Protein AF-A0A7S4IQR7-F1 (afdb_monomer)

Foldseek 3Di:
DDPDDDDDPPDPDDDDDDPDDDQQAPDDDDDPPDDPVCCLVDLVSLLSLVVVLCVVVVVVDPLVLQVDDPVSCVRRVVVSVCVVDQDPQRSCCVNPVVDPDDQLSHLDHGVCQLVDLVSLLVLVVVVCVVQVPPDLQSLQVPDPVNCVVSVCPVNCVVDQDPQRSVCSSCVVDDHDCVRNHPDDRVCQPVDPVSVVVVVVVVCVVQVPDDPVSVD

Mean predicted aligned error: 11.89 Å

Organism: NCBI:txid1487602

Radius of gyration: 25.55 Å; Cα contacts (8 Å, |Δi|>4): 135; chains: 1; bounding box: 60×41×82 Å

Solvent-accessible surface area (backbone atoms only — not co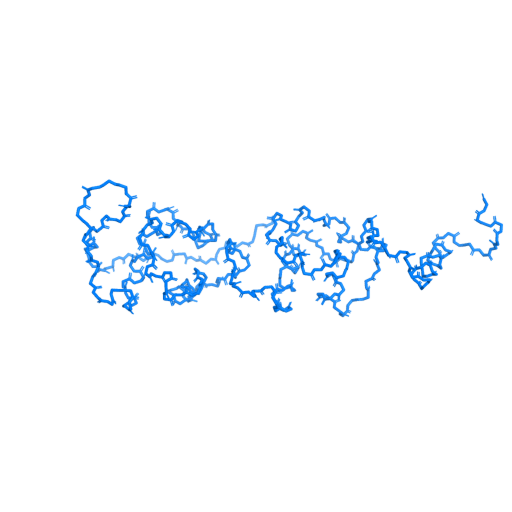mparable to full-atom values): 13670 Å² total; per-residue (Å²): 138,90,84,88,82,88,79,82,83,71,85,88,74,89,86,88,80,82,82,77,87,73,87,50,71,92,74,80,101,62,87,79,80,74,75,60,89,64,48,62,74,39,64,67,52,46,48,53,48,51,52,49,51,30,62,76,68,65,46,86,48,81,72,50,60,33,71,57,50,76,64,58,43,45,54,58,57,37,56,54,54,59,70,77,27,95,34,70,64,58,46,44,47,69,74,41,64,93,50,89,77,60,69,80,62,34,75,72,64,57,88,68,49,71,71,40,65,67,54,49,33,55,51,52,50,49,49,28,62,75,68,69,43,85,52,60,52,47,41,47,76,60,48,72,67,55,42,43,73,70,65,37,54,76,53,54,72,78,37,99,38,72,65,58,43,49,42,71,57,40,68,92,48,89,78,50,63,80,53,29,33,89,64,81,57,91,68,52,72,71,42,71,64,53,43,47,57,53,50,55,48,51,29,64,77,64,69,51,86,52,81,74,72,79,112

Structure (mmCIF, N/CA/C/O backbone):
data_AF-A0A7S4IQR7-F1
#
_entry.id   AF-A0A7S4IQR7-F1
#
loop_
_atom_site.group_PDB
_atom_site.id
_atom_site.type_symbol
_atom_site.label_atom_id
_atom_site.label_alt_id
_atom_site.label_comp_id
_atom_site.label_asym_id
_atom_site.label_entity_id
_atom_site.label_seq_id
_atom_site.pdbx_PDB_ins_code
_atom_site.Cartn_x
_atom_site.Cartn_y
_atom_site.Cartn_z
_atom_site.occupancy
_atom_site.B_iso_or_equiv
_atom_site.auth_seq_id
_atom_site.auth_comp_id
_atom_site.auth_asym_id
_atom_site.auth_atom_id
_atom_site.pdbx_PDB_model_num
ATOM 1 N N . PHE A 1 1 ? 1.919 19.219 -5.814 1.00 32.81 1 PHE A N 1
ATOM 2 C CA . PHE A 1 1 ? 0.678 19.075 -6.596 1.00 32.81 1 PHE A CA 1
ATOM 3 C C . PHE A 1 1 ? -0.402 18.769 -5.592 1.00 32.81 1 PHE A C 1
ATOM 5 O O . PHE A 1 1 ? -0.519 17.651 -5.113 1.00 32.81 1 PHE A O 1
ATOM 12 N N . ASP A 1 2 ? -0.999 19.862 -5.150 1.00 37.47 2 ASP A N 1
ATOM 13 C CA . ASP A 1 2 ? -1.867 19.991 -3.997 1.00 37.47 2 ASP A CA 1
ATOM 14 C C . ASP A 1 2 ? -3.298 19.948 -4.536 1.00 37.47 2 ASP A C 1
ATOM 16 O O . ASP A 1 2 ? -3.775 20.901 -5.147 1.00 37.47 2 ASP A O 1
ATOM 20 N N . MET A 1 3 ? -3.929 18.783 -4.451 1.00 34.25 3 MET A N 1
ATOM 21 C CA . MET A 1 3 ? -5.332 18.603 -4.803 1.00 34.25 3 MET A CA 1
ATOM 22 C C . MET A 1 3 ? -5.947 17.720 -3.737 1.00 34.25 3 MET A C 1
ATOM 24 O O . MET A 1 3 ? -5.884 16.510 -3.868 1.00 34.25 3 MET A O 1
ATOM 28 N N . LEU A 1 4 ? -6.463 18.340 -2.676 1.00 35.91 4 LEU A N 1
ATOM 29 C CA . LEU A 1 4 ? -7.656 17.946 -1.914 1.00 35.91 4 LEU A CA 1
ATOM 30 C C . LEU A 1 4 ? -7.939 19.057 -0.874 1.00 35.91 4 LEU A C 1
ATOM 32 O O . LEU A 1 4 ? -7.855 18.857 0.335 1.00 35.91 4 LEU A O 1
ATOM 36 N N . ARG A 1 5 ? -8.281 20.264 -1.347 1.00 39.88 5 ARG A N 1
ATOM 37 C CA . ARG A 1 5 ? -9.069 21.227 -0.560 1.00 39.88 5 ARG A CA 1
ATOM 38 C C . ARG A 1 5 ? -10.489 21.244 -1.107 1.00 39.88 5 ARG A C 1
ATOM 40 O O . ARG A 1 5 ? -10.670 21.246 -2.319 1.00 39.88 5 ARG A O 1
ATOM 47 N N . ARG A 1 6 ? -11.438 21.387 -0.178 1.00 37.69 6 ARG A N 1
ATOM 48 C CA . ARG A 1 6 ? -12.902 21.475 -0.329 1.00 37.69 6 ARG A CA 1
ATOM 49 C C . ARG A 1 6 ? -13.642 20.143 -0.241 1.00 37.69 6 ARG A C 1
ATOM 51 O O . ARG A 1 6 ? -14.148 19.643 -1.232 1.00 37.69 6 ARG A O 1
ATOM 58 N N . VAL A 1 7 ? -13.829 19.684 0.995 1.00 36.66 7 VAL A N 1
ATOM 59 C CA . VAL A 1 7 ? -15.186 19.458 1.516 1.00 36.66 7 VAL A CA 1
ATOM 60 C C . VAL A 1 7 ? -15.190 19.962 2.961 1.00 36.66 7 VAL A C 1
ATOM 62 O O . VAL A 1 7 ? -14.286 19.636 3.731 1.00 36.66 7 VAL A O 1
ATOM 65 N N . GLY A 1 8 ? -16.112 20.869 3.281 1.00 28.38 8 GLY A N 1
ATOM 66 C CA . GLY A 1 8 ? -16.182 21.538 4.576 1.00 28.38 8 GLY A CA 1
ATOM 67 C C . GLY A 1 8 ? -16.494 20.554 5.698 1.00 28.38 8 GLY A C 1
ATOM 68 O O . GLY A 1 8 ? -17.445 19.783 5.609 1.00 28.38 8 GLY A O 1
ATOM 69 N N . TRP A 1 9 ? -15.700 20.612 6.761 1.00 39.41 9 TRP A N 1
ATOM 70 C CA . TRP A 1 9 ? -16.059 20.046 8.053 1.00 39.41 9 TRP A CA 1
ATOM 71 C C . TRP A 1 9 ? -17.119 20.964 8.646 1.00 39.41 9 TRP A C 1
ATOM 73 O O . TRP A 1 9 ? -16.799 22.002 9.221 1.00 39.41 9 TRP A O 1
ATOM 83 N N . GLY A 1 10 ? -18.386 20.634 8.401 1.00 31.86 10 GLY A N 1
ATOM 84 C CA . GLY A 1 10 ? -19.498 21.273 9.086 1.00 31.86 10 GLY A CA 1
ATOM 85 C C . GLY A 1 10 ? -19.314 21.094 10.588 1.00 31.86 10 GLY A C 1
ATOM 86 O O . GLY A 1 10 ? -19.065 19.983 11.055 1.00 31.86 10 GLY A O 1
ATOM 87 N N . TYR A 1 11 ? -19.386 22.209 11.310 1.00 39.50 11 TYR A N 1
ATOM 88 C CA . TYR A 1 11 ? -19.505 22.271 12.759 1.00 39.50 11 TYR A CA 1
ATOM 89 C C . TYR A 1 11 ? -20.490 21.199 13.249 1.00 39.50 11 TYR A C 1
ATOM 91 O O . TYR A 1 11 ? -21.689 21.303 13.005 1.00 39.50 11 TYR A O 1
ATOM 99 N N . PHE A 1 12 ? -19.991 20.174 13.937 1.00 40.44 12 PHE A N 1
ATOM 100 C CA . PHE A 1 12 ? -20.818 19.313 14.776 1.00 40.44 12 PHE A CA 1
ATOM 101 C C . PHE A 1 12 ? -20.719 19.857 16.195 1.00 40.44 12 PHE A C 1
ATOM 103 O O . PHE A 1 12 ? -19.883 19.414 16.980 1.00 40.44 12 PHE A O 1
ATOM 110 N N . ASP A 1 13 ? -21.534 20.874 16.473 1.00 36.12 13 ASP A N 1
ATOM 111 C CA . ASP A 1 13 ? -21.738 21.385 17.820 1.00 36.12 13 ASP A CA 1
ATOM 112 C C . ASP A 1 13 ? -23.075 20.888 18.388 1.00 36.12 13 ASP A C 1
ATOM 114 O O . ASP A 1 13 ? -24.118 20.929 17.736 1.00 36.12 13 ASP A O 1
ATOM 118 N N . SER A 1 14 ? -22.989 20.458 19.644 1.00 40.72 14 SER A N 1
ATOM 119 C CA . SER A 1 14 ? -24.052 20.158 20.606 1.00 40.72 14 SER A CA 1
ATOM 120 C C . SER A 1 14 ? -25.018 18.989 20.316 1.00 40.72 14 SER A C 1
ATOM 122 O O . SER A 1 14 ? -25.939 19.057 19.510 1.00 40.72 14 SER A O 1
ATOM 124 N N . PHE A 1 15 ? -24.827 17.885 21.041 1.00 38.41 15 PHE A N 1
ATOM 125 C CA . PHE A 1 15 ? -25.617 17.483 22.220 1.00 38.41 15 PHE A CA 1
ATOM 126 C C . PHE A 1 15 ? -25.340 16.002 22.530 1.00 38.41 15 PHE A C 1
ATOM 128 O O . PHE A 1 15 ? -25.109 15.212 21.622 1.00 38.41 15 PHE A O 1
ATOM 135 N N . TYR A 1 16 ? -25.433 15.651 23.819 1.00 40.22 16 TYR A N 1
ATOM 136 C CA . TYR A 1 16 ? -25.425 14.310 24.439 1.00 40.22 16 TYR A CA 1
ATOM 137 C C . TYR A 1 16 ? -24.149 13.881 25.188 1.00 40.22 16 TYR A C 1
ATOM 139 O O . TYR A 1 16 ? -23.031 14.232 24.816 1.00 40.22 16 TYR A O 1
ATOM 147 N N . PRO A 1 17 ? -24.327 13.229 26.358 1.00 37.25 17 PRO A N 1
ATOM 148 C CA . PRO A 1 17 ? -23.803 13.754 27.610 1.00 37.25 17 PRO A CA 1
ATOM 149 C C . PRO A 1 17 ? -22.727 12.863 28.243 1.00 37.25 17 PRO A C 1
ATOM 151 O O . PRO A 1 17 ? -22.670 11.659 28.023 1.00 37.25 17 PRO A O 1
ATOM 154 N N . VAL A 1 18 ? -21.902 13.504 29.078 1.00 36.66 18 VAL A N 1
ATOM 155 C CA . VAL A 1 18 ? -21.052 12.941 30.144 1.00 36.66 18 VAL A CA 1
ATOM 156 C C . VAL A 1 18 ? -20.388 11.602 29.796 1.00 36.66 18 VAL A C 1
ATOM 158 O O . VAL A 1 18 ? -20.791 10.527 30.244 1.00 36.66 18 VAL A O 1
ATOM 161 N N . VAL A 1 19 ? -19.286 11.673 29.048 1.00 35.41 19 VAL A N 1
ATOM 162 C CA . VAL A 1 19 ? -18.399 10.523 28.844 1.00 35.41 19 VAL A CA 1
ATOM 163 C C . VAL A 1 19 ? -17.693 10.220 30.167 1.00 35.41 19 VAL A C 1
ATOM 165 O O . VAL A 1 19 ? -16.734 10.881 30.564 1.00 35.41 19 VAL A O 1
ATOM 168 N N . CYS A 1 20 ? -18.214 9.220 30.876 1.00 31.53 20 CYS A N 1
ATOM 169 C CA . CYS A 1 20 ? -17.656 8.700 32.115 1.00 31.53 20 CYS A CA 1
ATOM 170 C C . CYS A 1 20 ? -16.181 8.313 31.901 1.00 31.53 20 CYS A C 1
ATOM 172 O O . CYS A 1 20 ? -15.853 7.436 31.095 1.00 31.53 20 CYS A O 1
ATOM 174 N N . SER A 1 21 ? -15.277 8.999 32.606 1.00 36.69 21 SER A N 1
ATOM 175 C CA . SER A 1 21 ? -13.838 8.779 32.491 1.00 36.69 21 SER A CA 1
ATOM 176 C C . SER A 1 21 ? -13.448 7.412 33.070 1.00 36.69 21 SER A C 1
ATOM 178 O O . SER A 1 21 ? -13.251 7.224 34.269 1.00 36.69 21 SER A O 1
ATOM 180 N N . LEU A 1 22 ? -13.326 6.410 32.203 1.00 37.78 22 LEU A N 1
ATOM 181 C CA . LEU A 1 22 ? -12.607 5.184 32.534 1.00 37.78 22 LEU A CA 1
ATOM 182 C C . LEU A 1 22 ? -11.195 5.301 31.962 1.00 37.78 22 LEU A C 1
ATOM 184 O O . LEU A 1 22 ? -10.994 5.306 30.745 1.00 37.78 22 LEU A O 1
ATOM 188 N N . ARG A 1 23 ? -10.214 5.471 32.858 1.00 35.41 23 ARG A N 1
ATOM 189 C CA . ARG A 1 23 ? -8.785 5.353 32.547 1.00 35.41 23 ARG A CA 1
ATOM 190 C C . ARG A 1 23 ? -8.521 3.930 32.057 1.00 35.41 23 ARG A C 1
ATOM 192 O O . ARG A 1 23 ? -8.738 2.976 32.797 1.00 35.41 23 ARG A O 1
ATOM 199 N N . TYR A 1 24 ? -8.016 3.804 30.836 1.00 52.47 24 TYR A N 1
ATOM 200 C CA . TYR A 1 24 ? -7.497 2.551 30.298 1.00 52.47 24 TYR A CA 1
ATOM 201 C C . TYR A 1 24 ? -5.995 2.724 30.084 1.00 52.47 24 TYR A C 1
ATOM 203 O O . TYR A 1 24 ? -5.575 3.172 29.029 1.00 52.47 24 TYR A O 1
ATOM 211 N N . CYS A 1 25 ? -5.190 2.399 31.095 1.00 35.72 25 CYS A N 1
ATOM 212 C CA . CYS A 1 25 ? -3.748 2.216 30.934 1.00 35.72 25 CYS A CA 1
ATOM 213 C C . CYS A 1 25 ? -3.300 1.018 31.770 1.00 35.72 25 CYS A C 1
ATOM 215 O O . CYS A 1 25 ? -3.617 0.922 32.956 1.00 35.72 25 CYS A O 1
ATOM 217 N N . SER A 1 26 ? -2.558 0.100 31.146 1.00 48.09 26 SER A N 1
ATOM 218 C CA . SER A 1 26 ? -1.904 -1.016 31.825 1.00 48.09 26 SER A CA 1
ATOM 219 C C . SER A 1 26 ? -0.463 -0.653 32.177 1.00 48.09 26 SER A C 1
ATOM 221 O O . SER A 1 26 ? 0.442 -0.961 31.414 1.00 48.09 26 SER A O 1
ATOM 223 N N . THR A 1 27 ? -0.257 -0.054 33.344 1.00 43.78 27 THR A N 1
ATOM 224 C CA . THR A 1 27 ? 0.993 -0.139 34.119 1.00 43.78 27 THR A CA 1
ATOM 225 C C . THR A 1 27 ? 0.671 0.280 35.552 1.00 43.78 27 THR A C 1
ATOM 227 O O . THR A 1 27 ? 0.291 1.424 35.774 1.00 43.78 27 THR A O 1
ATOM 230 N N . GLY A 1 28 ? 0.817 -0.641 36.508 1.00 34.88 28 GLY A N 1
ATOM 231 C CA . GLY A 1 28 ? 0.773 -0.335 37.943 1.00 34.88 28 GLY A CA 1
ATOM 232 C C . GLY A 1 28 ? -0.606 -0.443 38.604 1.00 34.88 28 GLY A C 1
ATOM 233 O O . GLY A 1 28 ? -1.458 0.416 38.436 1.00 34.88 28 GLY A O 1
ATOM 234 N N . ASN A 1 29 ? -0.793 -1.533 39.353 1.00 40.41 29 ASN A N 1
ATOM 235 C CA . ASN A 1 29 ? -1.613 -1.714 40.563 1.00 40.41 29 ASN A CA 1
ATOM 236 C C . ASN A 1 29 ? -2.751 -0.708 40.896 1.00 40.41 29 ASN A C 1
ATOM 238 O O . ASN A 1 29 ? -2.841 -0.208 42.012 1.00 40.41 29 ASN A O 1
ATOM 242 N N . ALA A 1 30 ? -3.680 -0.470 39.969 1.00 43.00 30 ALA A N 1
ATOM 243 C CA . ALA A 1 30 ? -4.987 0.124 40.253 1.00 43.00 30 ALA A CA 1
ATOM 244 C C . ALA A 1 30 ? -6.084 -0.845 39.791 1.00 43.00 30 ALA A C 1
ATOM 246 O O . ALA A 1 30 ? -5.973 -1.460 38.727 1.00 43.00 30 ALA A O 1
ATOM 247 N N . SER A 1 31 ? -7.117 -1.023 40.617 1.00 43.41 31 SER A N 1
ATOM 248 C CA . SER A 1 3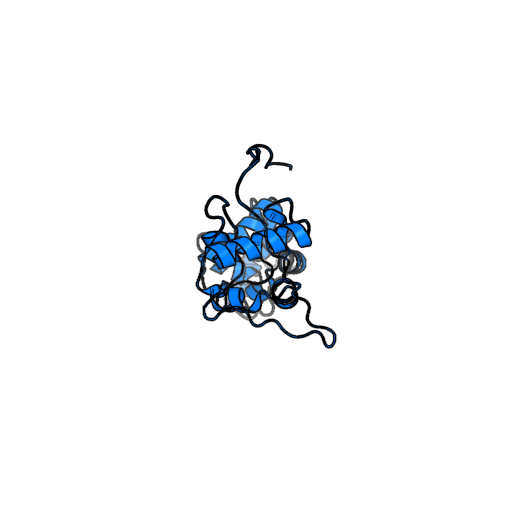1 ? -8.206 -1.983 40.418 1.00 43.41 31 SER A CA 1
ATOM 249 C C . SER A 1 31 ? -8.773 -1.918 38.993 1.00 43.41 31 SER A C 1
ATOM 251 O O . SER A 1 31 ? -9.352 -0.921 38.560 1.00 43.41 31 SER A O 1
ATOM 253 N N . LYS A 1 32 ? -8.588 -3.002 38.226 1.00 52.81 32 LYS A N 1
ATOM 254 C CA . LYS A 1 32 ? -9.133 -3.140 36.870 1.00 52.81 32 LYS A CA 1
ATOM 255 C C . LYS A 1 32 ? -10.660 -3.171 36.966 1.00 52.81 32 LYS A C 1
ATOM 257 O O . LYS A 1 32 ? -11.227 -4.240 37.183 1.00 52.81 32 LYS A O 1
ATOM 262 N N . LYS A 1 33 ? -11.334 -2.027 36.800 1.00 61.59 33 LYS A N 1
ATOM 263 C CA . LYS A 1 33 ? -12.785 -2.003 36.564 1.00 61.59 33 LYS A CA 1
ATOM 264 C C . LYS A 1 33 ? -13.049 -2.807 35.293 1.00 61.59 33 LYS A C 1
ATOM 266 O O . LYS A 1 33 ? -12.671 -2.390 34.199 1.00 61.59 33 LYS A O 1
ATOM 271 N N . GLN A 1 34 ? -13.603 -4.005 35.454 1.00 69.81 34 GLN A N 1
ATOM 272 C CA . GLN A 1 34 ? -13.947 -4.852 34.323 1.00 69.81 34 GLN A CA 1
ATOM 273 C C . GLN A 1 34 ? -15.093 -4.198 33.558 1.00 69.81 34 GLN A C 1
ATOM 275 O O . GLN A 1 34 ? -16.063 -3.724 34.147 1.00 69.81 34 GLN A O 1
ATOM 280 N N . LEU A 1 35 ? -14.950 -4.155 32.237 1.00 80.25 35 LEU A N 1
ATOM 281 C CA . LEU A 1 35 ? -16.018 -3.710 31.358 1.00 80.25 35 LEU A CA 1
ATOM 282 C C . LEU A 1 35 ? -17.242 -4.622 31.518 1.00 80.25 35 LEU A C 1
ATOM 284 O O . LEU A 1 35 ? -17.062 -5.833 31.691 1.00 80.25 35 LEU A O 1
ATOM 288 N N . PRO A 1 36 ? -18.469 -4.078 31.407 1.00 84.69 36 PRO A N 1
ATOM 289 C CA . PRO A 1 36 ? -19.673 -4.892 31.376 1.00 84.69 36 PRO A CA 1
ATOM 290 C C . PRO A 1 36 ? -19.570 -6.005 30.333 1.00 84.69 36 PRO A C 1
ATOM 292 O O . PRO A 1 36 ? -18.961 -5.844 29.265 1.00 84.69 36 PRO A O 1
ATOM 295 N N . ARG A 1 37 ? -20.194 -7.147 30.628 1.00 81.38 37 ARG A N 1
ATOM 296 C CA . ARG A 1 37 ? -20.313 -8.237 29.657 1.00 81.38 37 ARG A CA 1
ATOM 297 C C . ARG A 1 37 ? -20.954 -7.679 28.382 1.00 81.38 37 ARG A C 1
ATOM 299 O O . ARG A 1 37 ? -21.915 -6.926 28.453 1.00 81.38 37 ARG A O 1
ATOM 306 N N . ASN A 1 38 ? -20.397 -8.032 27.224 1.00 87.00 38 ASN A N 1
ATOM 307 C CA . ASN A 1 38 ? -20.830 -7.548 25.907 1.00 87.00 38 ASN A CA 1
ATOM 308 C C . ASN A 1 38 ? -20.640 -6.041 25.640 1.00 87.00 38 ASN A C 1
ATOM 310 O O . ASN A 1 38 ? -21.157 -5.563 24.637 1.00 87.00 38 ASN A O 1
ATOM 314 N N . TYR A 1 39 ? -19.849 -5.304 26.435 1.00 90.19 39 TYR A N 1
ATOM 315 C CA . TYR A 1 39 ? -19.564 -3.877 26.190 1.00 90.19 39 TYR A CA 1
ATOM 316 C C . TYR A 1 39 ? -19.182 -3.582 24.732 1.00 90.19 39 TYR A C 1
ATOM 318 O O . TYR A 1 39 ? -19.700 -2.655 24.120 1.00 90.19 39 TYR A O 1
ATOM 326 N N . TRP A 1 40 ? -18.320 -4.424 24.156 1.00 92.12 40 TRP A N 1
ATOM 327 C CA . TRP A 1 40 ? -17.847 -4.284 22.781 1.00 92.12 40 TRP A CA 1
ATOM 328 C C . TRP A 1 40 ? -18.826 -4.784 21.720 1.00 92.12 40 TRP A C 1
ATOM 330 O O . TRP A 1 40 ? -18.556 -4.577 20.548 1.00 92.12 40 TRP A O 1
ATOM 340 N N . LYS A 1 41 ? -19.944 -5.424 22.079 1.00 90.88 41 LYS A N 1
ATOM 341 C CA . LYS A 1 41 ? -21.007 -5.761 21.116 1.00 90.88 41 LYS A CA 1
ATOM 342 C C . LYS A 1 41 ? -21.874 -4.551 20.782 1.00 90.88 41 LYS A C 1
ATOM 344 O O . LYS A 1 41 ? -22.401 -4.473 19.676 1.00 90.88 41 LYS A O 1
ATOM 349 N N . ASP A 1 42 ? -21.970 -3.604 21.707 1.00 92.75 42 ASP A N 1
ATOM 350 C CA . ASP A 1 42 ? -22.682 -2.349 21.515 1.00 92.75 42 ASP A CA 1
ATOM 351 C C . ASP A 1 42 ? -21.904 -1.407 20.580 1.00 92.75 42 ASP A C 1
ATOM 353 O O . ASP A 1 42 ? -20.724 -1.113 20.795 1.00 92.75 42 ASP A O 1
ATOM 357 N N . LYS A 1 43 ? -22.564 -0.929 19.522 1.00 92.56 43 LYS A N 1
ATOM 358 C CA . LYS A 1 43 ? -21.941 -0.069 18.506 1.00 92.56 43 LYS A CA 1
ATOM 359 C C . LYS A 1 43 ? -21.680 1.354 19.002 1.00 92.56 43 LYS A C 1
ATOM 361 O O . LYS A 1 43 ? -20.685 1.948 18.589 1.00 92.56 43 LYS A O 1
ATOM 366 N N . GLY A 1 44 ? -22.501 1.871 19.913 1.00 92.56 44 GLY A N 1
ATOM 367 C CA . GLY A 1 44 ? -22.289 3.168 20.554 1.00 92.56 44 GLY A CA 1
ATOM 368 C C . GLY A 1 44 ? -21.016 3.174 21.399 1.00 92.56 44 GLY A C 1
ATOM 369 O O . GLY A 1 44 ? -20.210 4.095 21.290 1.00 92.56 44 GLY A O 1
ATOM 370 N N . ASN A 1 45 ? -20.756 2.097 22.143 1.00 93.31 45 ASN A N 1
ATOM 371 C CA . ASN A 1 45 ? -19.513 1.932 22.906 1.00 93.31 45 ASN A CA 1
ATOM 372 C C . ASN A 1 45 ? -18.276 1.860 22.004 1.00 93.31 45 ASN A C 1
ATOM 374 O O . ASN A 1 45 ? -17.243 2.463 22.302 1.00 93.31 45 ASN A O 1
ATOM 378 N N . GLN A 1 46 ? -18.378 1.144 20.881 1.00 94.75 46 GLN A N 1
ATOM 379 C CA . GLN A 1 46 ? -17.303 1.087 19.891 1.00 94.75 46 GLN A CA 1
ATOM 380 C C . GLN A 1 46 ? -17.003 2.477 19.309 1.00 94.75 46 GLN A C 1
ATOM 382 O O . GLN A 1 46 ? -15.836 2.875 19.256 1.00 94.75 46 GLN A O 1
ATOM 387 N N . ARG A 1 47 ? -18.044 3.228 18.923 1.00 94.81 47 ARG A N 1
ATOM 388 C CA . ARG A 1 47 ? -17.903 4.591 18.398 1.00 94.81 47 ARG A CA 1
ATOM 389 C C . ARG A 1 47 ? -17.344 5.545 19.453 1.00 94.81 47 ARG A C 1
ATOM 391 O O . ARG A 1 47 ? -16.404 6.276 19.163 1.00 94.81 47 ARG A O 1
ATOM 398 N N . GLY A 1 48 ? -17.850 5.487 20.683 1.00 94.00 48 GLY A N 1
ATOM 399 C CA . GLY A 1 48 ? -17.370 6.304 21.798 1.00 94.00 48 GLY A CA 1
ATOM 400 C C . GLY A 1 48 ? -15.898 6.047 22.125 1.00 94.00 48 GLY A C 1
ATOM 401 O O . GLY A 1 48 ? -15.148 6.987 22.381 1.00 94.00 48 GLY A O 1
ATOM 402 N N . PHE A 1 49 ? -15.447 4.792 22.043 1.00 94.69 49 PHE A N 1
ATOM 403 C CA . PHE A 1 49 ? -14.026 4.473 22.157 1.00 94.69 49 PHE A CA 1
ATOM 404 C C . PHE A 1 49 ? -13.197 5.099 21.027 1.00 94.69 49 PHE A C 1
ATOM 406 O O . PHE A 1 49 ? -12.143 5.666 21.305 1.00 94.69 49 PHE A O 1
ATOM 413 N N . LEU A 1 50 ? -13.654 5.005 19.772 1.00 94.56 50 LEU A N 1
ATOM 414 C CA . LEU A 1 50 ? -12.945 5.580 18.625 1.00 94.56 50 LEU A CA 1
ATOM 415 C C . LEU A 1 50 ? -12.852 7.109 18.722 1.00 94.56 50 LEU A C 1
ATOM 417 O O . LEU A 1 50 ? -11.770 7.647 18.508 1.00 94.56 50 LEU A O 1
ATOM 421 N N . GLU A 1 51 ? -13.923 7.796 19.127 1.00 94.25 51 GLU A N 1
ATOM 422 C CA . GLU A 1 51 ? -13.890 9.250 19.357 1.00 94.25 51 GLU A CA 1
ATOM 423 C C . GLU A 1 51 ? -12.969 9.629 20.516 1.00 94.25 51 GLU A C 1
ATOM 425 O O . GLU A 1 51 ? -12.174 10.560 20.409 1.00 94.25 51 GLU A O 1
ATOM 430 N N . LYS A 1 52 ? -13.007 8.875 21.617 1.00 93.06 52 LYS A N 1
ATOM 431 C CA . LYS A 1 52 ? -12.083 9.097 22.729 1.00 93.06 52 LYS A CA 1
ATOM 432 C C . LYS A 1 52 ? -10.631 8.930 22.278 1.00 93.06 52 LYS A C 1
ATOM 434 O O . LYS A 1 52 ? -9.801 9.790 22.559 1.00 93.06 52 LYS A O 1
ATOM 439 N N . PHE A 1 53 ? -10.334 7.849 21.559 1.00 94.62 53 PHE A N 1
ATOM 440 C CA . PHE A 1 53 ? -9.001 7.577 21.030 1.00 94.62 53 PHE A CA 1
ATOM 441 C C . PHE A 1 53 ? -8.538 8.688 20.080 1.00 94.62 53 PHE A C 1
ATOM 443 O O . PHE A 1 53 ? -7.397 9.141 20.173 1.00 94.62 53 PHE A O 1
ATOM 450 N N . ARG A 1 54 ? -9.439 9.156 19.208 1.00 94.31 54 ARG A N 1
ATOM 451 C CA . ARG A 1 54 ? -9.217 10.281 18.296 1.00 94.31 54 ARG A CA 1
ATOM 452 C C . ARG A 1 54 ? -8.799 11.538 19.055 1.00 94.31 54 ARG A C 1
ATOM 454 O O . ARG A 1 54 ? -7.763 12.112 18.734 1.00 94.31 54 ARG A O 1
ATOM 461 N N . THR A 1 55 ? -9.557 11.921 20.080 1.00 93.56 55 THR A N 1
ATOM 462 C CA . THR A 1 55 ? -9.286 13.111 20.899 1.00 93.56 55 THR A CA 1
ATOM 463 C C . THR A 1 55 ? -7.984 12.976 21.689 1.00 93.56 55 THR A C 1
ATOM 465 O O . THR A 1 55 ? -7.163 13.890 21.688 1.00 93.56 55 THR A O 1
ATOM 468 N N . GLU A 1 56 ? -7.740 11.823 22.320 1.00 92.81 56 GLU A N 1
ATOM 469 C CA . GLU A 1 56 ? -6.516 11.572 23.098 1.00 92.81 56 GLU A CA 1
ATOM 470 C C . GLU A 1 56 ? -5.250 11.618 22.233 1.00 92.81 56 GLU A C 1
ATOM 472 O O . GLU A 1 56 ? -4.202 12.086 22.682 1.00 92.81 56 GLU A O 1
ATOM 477 N N . ARG A 1 57 ? -5.340 11.134 20.990 1.00 91.88 57 ARG A N 1
ATOM 478 C CA . ARG A 1 57 ? -4.228 11.110 20.033 1.00 91.88 57 ARG A CA 1
ATOM 479 C C . ARG A 1 57 ? -4.186 12.328 19.110 1.00 91.88 57 ARG A C 1
ATOM 481 O O . ARG A 1 57 ? -3.285 12.383 18.280 1.00 91.88 57 ARG A O 1
ATOM 488 N N . LYS A 1 58 ? -5.104 13.291 19.279 1.00 93.06 58 LYS A N 1
ATOM 489 C CA . LYS A 1 58 ? -5.226 14.504 18.451 1.00 93.06 58 LYS A CA 1
ATOM 490 C C . LYS A 1 58 ? -5.273 14.180 16.951 1.00 93.06 58 LYS A C 1
ATOM 492 O O . LYS A 1 58 ? -4.515 14.726 16.156 1.00 93.06 58 LYS A O 1
ATOM 497 N N . LEU A 1 59 ? -6.119 13.216 16.587 1.00 92.88 59 LEU A N 1
ATOM 498 C CA . LEU A 1 59 ? -6.358 12.822 15.195 1.00 92.88 59 LEU A CA 1
ATOM 499 C C . LEU A 1 59 ? -7.418 13.759 14.598 1.00 92.88 59 LEU A C 1
ATOM 501 O O . LEU A 1 59 ? -8.608 13.427 14.522 1.00 92.88 59 LEU A O 1
ATOM 505 N N . ASP A 1 60 ? -6.993 14.966 14.243 1.00 89.88 60 ASP A N 1
ATOM 506 C CA . ASP A 1 60 ? -7.886 16.029 13.779 1.00 89.88 60 ASP A CA 1
ATOM 507 C C . ASP A 1 60 ? -8.408 15.745 12.364 1.00 89.88 60 ASP A C 1
ATOM 509 O O . ASP A 1 60 ? -9.561 16.061 12.047 1.00 89.88 60 ASP A O 1
ATOM 513 N N . HIS A 1 61 ? -7.610 15.056 11.543 1.00 90.12 61 HIS A N 1
ATOM 514 C CA . HIS A 1 61 ? -7.934 14.717 10.164 1.00 90.12 61 HIS A CA 1
ATOM 515 C C . HIS A 1 61 ? -8.147 13.205 9.960 1.00 90.12 61 HIS A C 1
ATOM 517 O O . HIS A 1 61 ? -7.482 12.378 10.584 1.00 90.12 61 HIS A O 1
ATOM 523 N N . PRO A 1 62 ? -9.016 12.789 9.013 1.00 88.94 62 PRO A N 1
ATOM 524 C CA . PRO A 1 62 ? -9.222 11.379 8.683 1.00 88.94 62 PRO A CA 1
ATOM 525 C C . PRO A 1 62 ? -7.929 10.662 8.321 1.00 88.94 62 PRO A C 1
ATOM 527 O O . PRO A 1 62 ? -7.740 9.504 8.672 1.00 88.94 62 PRO A O 1
ATOM 530 N N . ASN A 1 63 ? -7.017 11.364 7.649 1.00 89.31 63 ASN A N 1
ATOM 531 C CA . ASN A 1 63 ? -5.755 10.787 7.212 1.00 89.31 63 ASN A CA 1
ATOM 532 C C . ASN A 1 63 ? -4.848 10.383 8.382 1.00 89.31 63 ASN A C 1
ATOM 534 O O . ASN A 1 63 ? -4.018 9.489 8.218 1.00 89.31 63 ASN A O 1
ATOM 538 N N . ASP A 1 64 ? -5.036 10.965 9.566 1.00 91.75 64 ASP A N 1
ATOM 539 C CA . ASP A 1 64 ? -4.226 10.650 10.741 1.00 91.75 64 ASP A CA 1
ATOM 540 C C . ASP A 1 64 ? -4.477 9.211 11.212 1.00 91.75 64 ASP A C 1
ATOM 542 O O . ASP A 1 64 ? -3.563 8.539 11.700 1.00 91.75 64 ASP A O 1
ATOM 546 N N . TRP A 1 65 ? -5.675 8.669 10.957 1.00 93.25 65 TRP A N 1
ATOM 547 C CA . TRP A 1 65 ? -6.010 7.273 11.245 1.00 93.25 65 TRP A CA 1
ATOM 548 C C . TRP A 1 65 ? -5.140 6.269 10.489 1.00 93.25 65 TRP A C 1
ATOM 550 O O . TRP A 1 65 ? -4.918 5.163 10.986 1.00 93.25 65 TRP A O 1
ATOM 560 N N . TYR A 1 66 ? -4.602 6.637 9.322 1.00 90.75 66 TYR A N 1
ATOM 561 C CA . TYR A 1 66 ? -3.700 5.764 8.571 1.00 90.75 66 TYR A CA 1
ATOM 562 C C . TYR A 1 66 ? -2.362 5.549 9.285 1.00 90.75 66 TYR A C 1
ATOM 564 O O . TYR A 1 66 ? -1.701 4.542 9.037 1.00 9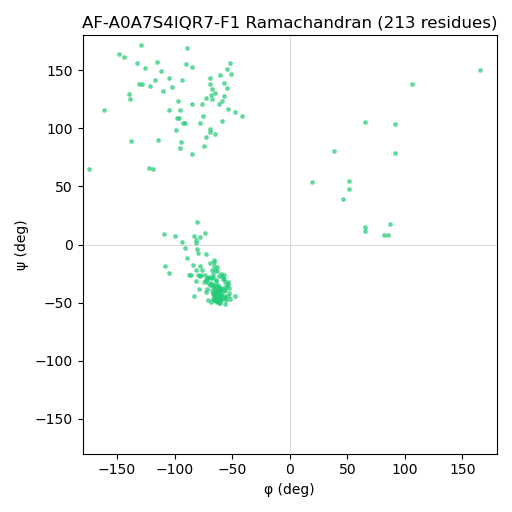0.75 66 TYR A O 1
ATOM 572 N N . THR A 1 67 ? -1.980 6.449 10.198 1.00 89.62 67 THR A N 1
ATOM 573 C CA . THR A 1 67 ? -0.735 6.350 10.977 1.00 89.62 67 THR A CA 1
ATOM 574 C C . THR A 1 67 ? -0.871 5.463 12.218 1.00 89.62 67 THR A C 1
ATOM 576 O O . THR A 1 67 ? 0.134 4.989 12.757 1.00 89.62 67 THR A O 1
ATOM 579 N N . VAL A 1 68 ? -2.108 5.194 12.651 1.00 91.50 68 VAL A N 1
ATOM 580 C CA . VAL A 1 68 ? -2.414 4.464 13.885 1.00 91.50 68 VAL A CA 1
ATOM 581 C C . VAL A 1 68 ? -1.988 3.003 13.764 1.00 91.50 68 VAL A C 1
ATOM 583 O O . VAL A 1 68 ? -2.419 2.264 12.871 1.00 91.50 68 VAL A O 1
ATOM 586 N N . LYS A 1 69 ? -1.159 2.545 14.708 1.00 88.69 69 LYS A N 1
ATOM 587 C CA . LYS A 1 69 ? -0.717 1.151 14.768 1.00 88.69 69 LYS A CA 1
ATOM 588 C C . LYS A 1 69 ? -1.670 0.329 15.625 1.00 88.69 69 LYS A C 1
ATOM 590 O O . LYS A 1 69 ? -2.290 0.794 16.576 1.00 88.69 69 LYS A O 1
ATOM 595 N N . TRP A 1 70 ? -1.694 -0.974 15.356 1.00 82.69 70 TRP A N 1
ATOM 596 C CA . TRP A 1 70 ? -2.430 -1.947 16.172 1.00 82.69 70 TRP A CA 1
ATOM 597 C C . TRP A 1 70 ? -2.060 -1.888 17.666 1.00 82.69 70 TRP A C 1
ATOM 599 O O . TRP A 1 70 ? -2.898 -2.118 18.536 1.00 82.69 70 TRP A O 1
ATOM 609 N N . GLN A 1 71 ? -0.792 -1.589 17.965 1.00 86.50 71 GLN A N 1
ATOM 610 C CA . GLN A 1 71 ? -0.301 -1.461 19.336 1.00 86.50 71 GLN A CA 1
ATOM 611 C C . GLN A 1 71 ? -0.890 -0.244 20.055 1.00 86.50 71 GLN A C 1
ATOM 613 O O . GLN A 1 71 ? -1.187 -0.364 21.240 1.00 86.50 71 GLN A O 1
ATOM 618 N N . ASP A 1 72 ? -1.131 0.865 19.351 1.00 90.75 72 ASP A N 1
ATOM 619 C CA . ASP A 1 72 ? -1.721 2.070 19.941 1.00 90.75 72 ASP A CA 1
ATOM 620 C C . ASP A 1 72 ? -3.125 1.779 20.477 1.00 90.75 72 ASP A C 1
ATOM 622 O O . ASP A 1 72 ? -3.425 2.048 21.638 1.00 90.75 72 ASP A O 1
ATOM 626 N N . LEU A 1 73 ? -3.955 1.115 19.667 1.00 90.06 73 LEU A N 1
ATOM 627 C CA . LEU A 1 73 ? -5.309 0.713 20.059 1.00 90.06 73 LEU A CA 1
ATOM 628 C C . LEU A 1 73 ? -5.295 -0.272 21.228 1.00 90.06 73 LEU A C 1
ATOM 630 O O . LEU A 1 73 ? -6.113 -0.170 22.140 1.00 90.06 73 LEU A O 1
ATOM 634 N N . ARG A 1 74 ? -4.352 -1.222 21.227 1.00 87.38 74 ARG A N 1
ATOM 635 C CA . ARG A 1 74 ? -4.189 -2.180 22.327 1.00 87.38 74 ARG A CA 1
ATOM 636 C C . ARG A 1 74 ? -3.823 -1.479 23.637 1.00 87.38 74 ARG A C 1
ATOM 638 O O . ARG A 1 74 ? -4.389 -1.835 24.668 1.00 87.38 74 ARG A O 1
ATOM 645 N N . GLN A 1 75 ? -2.896 -0.523 23.599 1.00 88.81 75 GLN A N 1
ATOM 646 C CA . GLN A 1 75 ? -2.447 0.221 24.781 1.00 88.81 75 GLN A CA 1
ATOM 647 C C . GLN A 1 75 ? -3.555 1.106 25.359 1.00 88.81 75 GLN A C 1
ATOM 649 O O . GLN A 1 75 ? -3.686 1.180 26.577 1.00 88.81 75 GLN A O 1
ATOM 654 N N . SER A 1 76 ? -4.415 1.665 24.506 1.00 87.62 76 SER A N 1
ATOM 655 C CA . SER A 1 76 ? -5.587 2.445 24.925 1.00 87.62 76 SER A CA 1
ATOM 656 C C . SER A 1 76 ? -6.777 1.594 25.401 1.00 87.62 76 SER A C 1
ATOM 658 O O . SER A 1 76 ? -7.852 2.129 25.645 1.00 87.62 76 SER A O 1
ATOM 660 N N . GLY A 1 77 ? -6.634 0.269 25.536 1.00 86.94 77 GLY A N 1
ATOM 661 C CA . GLY A 1 77 ? -7.711 -0.616 26.006 1.00 86.94 77 GLY A CA 1
ATOM 662 C C . GLY A 1 77 ? -8.678 -1.100 24.918 1.00 86.94 77 GLY A C 1
ATOM 663 O O . GLY A 1 77 ? -9.645 -1.796 25.219 1.00 86.94 77 GLY A O 1
ATOM 664 N N . GLY A 1 78 ? -8.390 -0.829 23.645 1.00 89.06 78 GLY A N 1
ATOM 665 C CA . GLY A 1 78 ? -9.210 -1.208 22.491 1.00 89.06 78 GLY A CA 1
ATOM 666 C C . GLY A 1 78 ? -9.172 -2.691 22.116 1.00 89.06 78 GLY A C 1
ATOM 667 O O . GLY A 1 78 ? -9.684 -3.062 21.067 1.00 89.06 78 GLY A O 1
ATOM 668 N N . LEU A 1 79 ? -8.584 -3.570 22.937 1.00 87.38 79 LEU A N 1
ATOM 669 C CA . LEU A 1 79 ? -8.477 -5.005 22.632 1.00 87.38 79 LEU A CA 1
ATOM 670 C C . LEU A 1 79 ? -9.821 -5.663 22.308 1.00 87.38 79 LEU A C 1
ATOM 672 O O . LEU A 1 79 ? -9.848 -6.602 21.519 1.00 87.38 79 LEU A O 1
ATOM 676 N N . GLY A 1 80 ? -10.916 -5.206 22.915 1.00 89.56 80 GLY A N 1
ATOM 677 C CA . GLY A 1 80 ? -12.240 -5.729 22.596 1.00 89.56 80 GLY A CA 1
ATOM 678 C C . GLY A 1 80 ? -12.755 -5.264 21.236 1.00 89.56 80 GLY A C 1
ATOM 679 O O . GLY A 1 80 ? -13.233 -6.101 20.481 1.00 89.56 80 GLY A O 1
ATOM 680 N N . LEU A 1 81 ? -12.547 -3.996 20.861 1.00 90.44 81 LEU A N 1
ATOM 681 C CA . LEU A 1 81 ? -12.841 -3.514 19.504 1.00 90.44 81 LEU A CA 1
ATOM 682 C C . LEU A 1 81 ? -12.099 -4.345 18.452 1.00 90.44 81 LEU A C 1
ATOM 684 O O . LEU A 1 81 ? -12.673 -4.769 17.455 1.00 90.44 81 LEU A O 1
ATOM 688 N N . LEU A 1 82 ? -10.824 -4.625 18.718 1.00 87.62 82 LEU A N 1
ATOM 689 C CA . LEU A 1 82 ? -9.951 -5.402 17.841 1.00 87.62 82 LEU A CA 1
ATOM 690 C C . LEU A 1 82 ? -10.372 -6.876 17.686 1.00 87.62 82 LEU A C 1
ATOM 692 O O . LEU A 1 82 ? -9.869 -7.552 16.794 1.00 87.62 82 LEU A O 1
ATOM 696 N N . LYS A 1 83 ? -11.258 -7.390 18.550 1.00 89.38 83 LYS A N 1
ATOM 697 C CA . LYS A 1 83 ? -11.865 -8.723 18.400 1.00 89.38 83 LYS A CA 1
ATOM 698 C C . LYS A 1 83 ? -13.125 -8.700 17.539 1.00 89.38 83 LYS A C 1
ATOM 700 O O . LYS A 1 83 ? -13.459 -9.719 16.949 1.00 89.38 83 LYS A O 1
ATOM 705 N N . GLU A 1 84 ? -13.816 -7.565 17.480 1.00 92.25 84 GLU A N 1
ATOM 706 C CA . GLU A 1 84 ? -15.046 -7.409 16.697 1.00 92.25 84 GLU A CA 1
ATOM 707 C C . GLU A 1 84 ? -14.764 -7.140 15.215 1.00 92.25 84 GLU A C 1
ATOM 709 O O . GLU A 1 84 ? -15.616 -7.409 14.373 1.00 92.25 84 GLU A O 1
ATOM 714 N N . TYR A 1 85 ? -13.570 -6.637 14.888 1.00 89.88 85 TYR A N 1
ATOM 715 C CA . TYR A 1 85 ? -13.181 -6.295 13.523 1.00 89.88 85 TYR A CA 1
ATOM 716 C C . TYR A 1 85 ? -11.839 -6.928 13.141 1.00 89.88 85 TYR A C 1
ATOM 718 O O . TYR A 1 85 ? -10.887 -6.863 13.921 1.00 89.88 85 TYR A O 1
ATOM 726 N N . PRO A 1 86 ? -11.701 -7.476 11.918 1.00 84.88 86 PRO A N 1
ATOM 727 C CA . PRO A 1 86 ? -10.447 -8.082 11.469 1.00 84.88 86 PRO A CA 1
ATOM 728 C C . PRO A 1 86 ? -9.320 -7.052 11.298 1.00 84.88 86 PRO A C 1
ATOM 730 O O . PRO A 1 86 ? -8.142 -7.388 11.433 1.00 84.88 86 PRO A O 1
ATOM 733 N N . THR A 1 87 ? -9.662 -5.796 10.990 1.00 87.25 87 THR A N 1
ATOM 734 C CA . THR A 1 87 ? -8.713 -4.689 10.817 1.00 87.25 87 THR A CA 1
ATOM 735 C C . THR A 1 87 ? -9.285 -3.368 11.324 1.00 87.25 87 THR A C 1
ATOM 737 O O . THR A 1 87 ? -10.499 -3.204 11.436 1.00 87.25 87 THR A O 1
ATOM 740 N N . LEU A 1 88 ? -8.399 -2.397 11.577 1.00 90.44 88 LEU A N 1
ATOM 741 C CA . LEU A 1 88 ? -8.802 -1.019 11.876 1.00 90.44 88 LEU A CA 1
ATOM 742 C C . LEU A 1 88 ? -9.587 -0.400 10.712 1.00 90.44 88 LEU A C 1
ATOM 744 O O . LEU A 1 88 ? -10.584 0.265 10.946 1.00 90.44 88 LEU A O 1
ATOM 748 N N . CYS A 1 89 ? -9.181 -0.671 9.468 1.00 90.25 89 CYS A N 1
ATOM 749 C CA . CYS A 1 89 ? -9.899 -0.206 8.283 1.00 90.25 89 CYS A CA 1
ATOM 750 C C . CYS A 1 89 ? -11.367 -0.663 8.295 1.00 90.25 89 CYS A C 1
ATOM 752 O O . CYS A 1 89 ? -12.248 0.167 8.112 1.00 90.25 89 CYS A O 1
ATOM 754 N N . ALA A 1 90 ? -11.637 -1.935 8.613 1.00 89.94 90 ALA A N 1
ATOM 755 C CA . ALA A 1 90 ? -13.004 -2.451 8.707 1.00 89.94 90 ALA A CA 1
ATOM 756 C C . ALA A 1 90 ? -13.815 -1.776 9.829 1.00 89.94 90 ALA A C 1
ATOM 758 O O . ALA A 1 90 ? -14.987 -1.457 9.642 1.00 89.94 90 ALA A O 1
ATOM 759 N N . ALA A 1 91 ? -13.189 -1.517 10.983 1.00 92.81 91 ALA A N 1
ATOM 760 C CA . ALA A 1 91 ? -13.837 -0.778 12.066 1.00 92.81 91 ALA A CA 1
ATOM 761 C C . ALA A 1 91 ? -14.184 0.658 11.638 1.00 92.81 91 ALA A C 1
ATOM 763 O O . ALA A 1 91 ? -15.288 1.129 11.898 1.00 92.81 91 ALA A O 1
ATOM 764 N N . LEU A 1 92 ? -13.266 1.342 10.950 1.00 93.75 92 LEU A N 1
ATOM 765 C CA . LEU A 1 92 ? -13.466 2.717 10.501 1.00 93.75 92 LEU A CA 1
ATOM 766 C C . LEU A 1 92 ? -14.471 2.829 9.354 1.00 93.75 92 LEU A C 1
ATOM 768 O O . LEU A 1 92 ? -15.276 3.746 9.374 1.00 93.75 92 LEU A O 1
ATOM 772 N N . GLN A 1 93 ? -14.484 1.897 8.401 1.00 92.12 93 GLN A N 1
ATOM 773 C CA . GLN A 1 93 ? -15.504 1.849 7.346 1.00 92.12 93 GLN A CA 1
ATOM 774 C C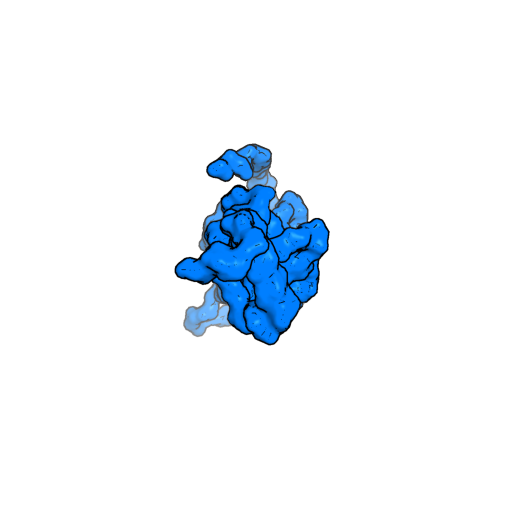 . GLN A 1 93 ? -16.908 1.657 7.919 1.00 92.12 93 GLN A C 1
ATOM 776 O O . GLN A 1 93 ? -17.857 2.257 7.430 1.00 92.12 93 GLN A O 1
ATOM 781 N N . TYR A 1 94 ? -17.036 0.845 8.970 1.00 94.31 94 TYR A N 1
ATOM 782 C CA . TYR A 1 94 ? -18.316 0.636 9.635 1.00 94.31 94 TYR A CA 1
ATOM 783 C C . TYR A 1 94 ? -18.770 1.871 10.421 1.00 94.31 94 TYR A C 1
ATOM 785 O O . TYR A 1 94 ? -19.922 2.279 10.321 1.00 94.31 94 TYR A O 1
ATOM 793 N N . HIS A 1 95 ? -17.875 2.454 11.226 1.00 94.81 95 HIS A N 1
ATOM 794 C CA . HIS A 1 95 ? -18.232 3.563 12.113 1.00 94.81 95 HIS A CA 1
ATOM 795 C C . HIS A 1 95 ? -18.256 4.911 11.403 1.00 94.81 95 HIS A C 1
ATOM 797 O O . HIS A 1 95 ? -19.057 5.751 11.781 1.00 94.81 95 HIS A O 1
ATOM 803 N N . TYR A 1 96 ? -17.429 5.117 10.382 1.00 93.75 96 TYR A N 1
ATOM 804 C CA . TYR A 1 96 ? -17.314 6.347 9.597 1.00 93.75 96 TYR A CA 1
ATOM 805 C C . TYR A 1 96 ? -17.569 6.054 8.105 1.00 93.75 96 TYR A C 1
ATOM 807 O O . TYR A 1 96 ? -16.636 6.163 7.300 1.00 93.75 96 TYR A O 1
ATOM 815 N N . PRO A 1 97 ? -18.800 5.659 7.725 1.00 93.19 97 PRO A N 1
ATOM 816 C CA . PRO A 1 97 ? -19.117 5.246 6.356 1.00 93.19 97 PRO A CA 1
ATOM 817 C C . PRO A 1 97 ? -19.018 6.394 5.341 1.00 93.19 97 PRO A C 1
ATOM 819 O O . PRO A 1 97 ? -18.732 6.152 4.171 1.00 93.19 97 PRO A O 1
ATOM 822 N N . ASP A 1 98 ? -19.183 7.641 5.789 1.00 91.56 98 ASP A N 1
ATOM 823 C CA . ASP A 1 98 ? -19.093 8.835 4.935 1.00 91.56 98 ASP A CA 1
ATOM 824 C C . ASP A 1 98 ? -17.660 9.115 4.446 1.00 91.56 98 ASP A C 1
ATOM 826 O O . ASP A 1 98 ? -17.443 9.879 3.504 1.00 91.56 98 ASP A O 1
ATOM 830 N N . ILE A 1 99 ? -16.658 8.491 5.076 1.00 90.19 99 ILE A N 1
ATOM 831 C CA . ILE A 1 99 ? -15.250 8.649 4.719 1.00 90.19 99 ILE A CA 1
ATOM 832 C C . ILE A 1 99 ? -14.831 7.499 3.803 1.00 90.19 99 ILE A C 1
ATOM 834 O O . ILE A 1 99 ? -14.881 6.322 4.164 1.00 90.19 99 ILE A O 1
ATOM 838 N N . LYS A 1 100 ? -14.317 7.845 2.619 1.00 88.69 100 LYS A N 1
ATOM 839 C CA . LYS A 1 100 ? -13.714 6.878 1.693 1.00 88.69 100 LYS A CA 1
ATOM 840 C C . LYS A 1 100 ? -12.334 6.443 2.190 1.00 88.69 100 LYS A C 1
ATOM 842 O O . LYS A 1 100 ? -11.307 6.996 1.798 1.00 88.69 100 LYS A O 1
ATOM 847 N N . TRP A 1 101 ? -12.319 5.444 3.067 1.00 88.56 101 TRP A N 1
ATOM 848 C CA . TRP A 1 101 ? -11.092 4.841 3.581 1.00 88.56 101 TRP A CA 1
ATOM 849 C C . TRP A 1 101 ?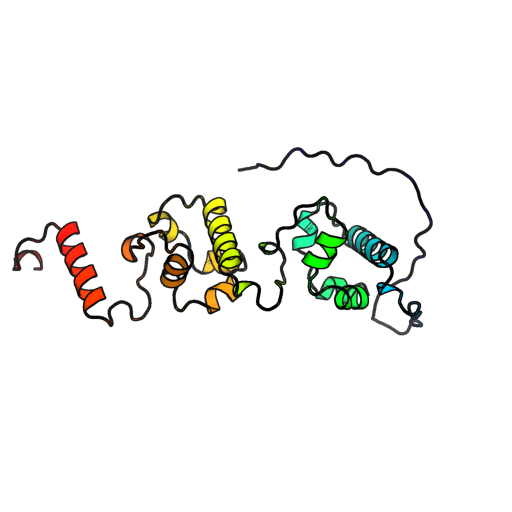 -10.349 4.072 2.492 1.00 88.56 101 TRP A C 1
ATOM 851 O O . TRP A 1 101 ? -10.923 3.191 1.857 1.00 88.56 101 TRP A O 1
ATOM 861 N N . ASN A 1 102 ? -9.059 4.357 2.325 1.00 84.44 102 ASN A N 1
ATOM 862 C CA . ASN A 1 102 ? -8.185 3.642 1.401 1.00 84.44 102 ASN A CA 1
ATOM 863 C C . ASN A 1 102 ? -7.409 2.543 2.154 1.00 84.44 102 ASN A C 1
ATOM 865 O O . ASN A 1 102 ? -6.493 2.868 2.918 1.00 84.44 102 ASN A O 1
ATOM 869 N N . PRO A 1 103 ? -7.724 1.248 1.947 1.00 84.25 103 PRO A N 1
ATOM 870 C CA . PRO A 1 103 ? -7.080 0.142 2.659 1.00 84.25 103 PRO A CA 1
ATOM 871 C C . PRO A 1 103 ? -5.553 0.105 2.506 1.00 84.25 103 PRO A C 1
ATOM 873 O O . PRO A 1 103 ? -4.854 -0.393 3.391 1.00 84.25 103 PRO A O 1
ATOM 876 N N . LEU A 1 104 ? -5.025 0.651 1.405 1.00 83.38 104 LEU A N 1
ATOM 877 C CA . LEU A 1 104 ? -3.593 0.651 1.101 1.00 83.38 104 LEU A CA 1
ATOM 878 C C . LEU A 1 104 ? -2.783 1.571 2.016 1.00 83.38 104 LEU A C 1
ATOM 880 O O . LEU A 1 104 ? -1.621 1.269 2.302 1.00 83.38 104 LEU A O 1
ATOM 884 N N . LEU A 1 105 ? -3.406 2.642 2.512 1.00 83.81 105 LEU A N 1
ATOM 885 C CA . LEU A 1 105 ? -2.750 3.633 3.364 1.00 83.81 105 LEU A CA 1
ATOM 886 C C . LEU A 1 105 ? -2.589 3.153 4.810 1.00 83.81 105 LEU A C 1
ATOM 888 O O . LEU A 1 105 ? -1.741 3.667 5.535 1.00 83.81 105 LEU A O 1
ATOM 892 N N . PHE A 1 106 ? -3.343 2.138 5.238 1.00 86.62 106 PHE A N 1
ATOM 893 C CA . PHE A 1 106 ? -3.197 1.595 6.585 1.00 86.62 106 PHE A CA 1
ATOM 894 C C . PHE A 1 106 ? -1.869 0.847 6.759 1.00 86.62 106 PHE A C 1
ATOM 896 O O . PHE A 1 106 ? -1.457 0.028 5.927 1.00 86.62 106 PHE A O 1
ATOM 903 N N . VAL A 1 107 ? -1.226 1.061 7.914 1.00 81.06 107 VAL A N 1
ATOM 904 C CA . VAL A 1 107 ? 0.023 0.371 8.287 1.00 81.06 107 VAL A CA 1
ATOM 905 C C . VAL A 1 107 ? -0.145 -1.148 8.221 1.00 81.06 107 VAL A C 1
ATOM 907 O O . VAL A 1 107 ? 0.682 -1.851 7.636 1.00 81.06 107 VAL A O 1
ATOM 910 N N . ARG A 1 108 ? -1.235 -1.666 8.801 1.00 80.19 108 ARG A N 1
ATOM 911 C CA . ARG A 1 108 ? -1.534 -3.099 8.837 1.00 80.19 108 ARG A CA 1
ATOM 912 C C . ARG A 1 108 ? -2.645 -3.436 7.851 1.00 80.19 108 ARG A C 1
ATOM 914 O O . ARG A 1 108 ? -3.790 -3.039 8.040 1.00 80.19 108 ARG A O 1
ATOM 921 N N . LYS A 1 109 ? -2.295 -4.238 6.850 1.00 83.94 109 LYS A N 1
ATOM 922 C CA . LYS A 1 109 ? -3.235 -4.801 5.883 1.00 83.94 109 LYS A CA 1
ATOM 923 C C . LYS A 1 109 ? -3.871 -6.092 6.436 1.00 83.94 109 LYS A C 1
ATOM 925 O O . LYS A 1 109 ? -3.232 -6.759 7.261 1.00 83.94 109 LYS A O 1
ATOM 930 N N . PRO A 1 110 ? -5.099 -6.457 6.016 1.00 80.00 110 PRO A N 1
ATOM 931 C CA . PRO A 1 110 ? -5.683 -7.763 6.314 1.00 80.00 110 PRO A CA 1
ATOM 932 C C . PRO A 1 110 ? -4.753 -8.922 5.929 1.00 80.00 110 PRO A C 1
ATOM 934 O O . PRO A 1 110 ? -3.907 -8.798 5.036 1.00 80.00 110 PRO A O 1
ATOM 937 N N . ARG A 1 111 ? -4.942 -10.082 6.571 1.00 77.94 111 ARG A N 1
ATOM 938 C CA . ARG A 1 111 ? -4.336 -11.330 6.084 1.00 77.94 111 ARG A CA 1
ATOM 939 C C . ARG A 1 111 ? -4.805 -11.542 4.639 1.00 77.94 111 ARG A C 1
ATOM 941 O O . ARG A 1 111 ? -5.959 -11.258 4.344 1.00 77.94 111 ARG A O 1
ATOM 948 N N . ASN A 1 112 ? -3.906 -11.978 3.757 1.00 84.62 112 ASN A N 1
ATOM 949 C CA . ASN A 1 112 ? -4.197 -12.234 2.339 1.00 84.62 112 ASN A CA 1
ATOM 950 C C . ASN A 1 112 ? -4.575 -10.999 1.501 1.00 84.62 112 ASN A C 1
ATOM 952 O O . ASN A 1 112 ? -4.968 -11.139 0.352 1.00 84.62 112 ASN A O 1
ATOM 956 N N . PHE A 1 113 ? -4.399 -9.775 2.014 1.00 87.69 113 PHE A N 1
ATOM 957 C CA . PHE A 1 113 ? -4.714 -8.556 1.258 1.00 87.69 113 PHE A CA 1
ATOM 958 C C . PHE A 1 113 ? -4.034 -8.514 -0.123 1.00 87.69 113 PHE A C 1
ATOM 960 O O . PHE A 1 113 ? -4.665 -8.181 -1.119 1.00 87.69 113 PHE A O 1
ATOM 967 N N . TRP A 1 114 ? -2.769 -8.929 -0.186 1.00 91.69 114 TRP A N 1
ATOM 968 C CA . TRP A 1 114 ? -1.986 -8.991 -1.420 1.00 91.69 114 TRP A CA 1
ATOM 969 C C . TRP A 1 114 ? -2.245 -10.241 -2.275 1.00 91.69 114 TRP A C 1
ATOM 971 O O . TRP A 1 114 ? -1.550 -10.417 -3.268 1.00 91.69 114 TRP A O 1
ATOM 981 N N . ASP A 1 115 ? -3.180 -11.125 -1.911 1.00 90.94 115 ASP A N 1
ATOM 982 C CA . ASP A 1 115 ? -3.580 -12.254 -2.771 1.00 90.94 115 ASP A CA 1
ATOM 983 C C . ASP A 1 115 ? -4.442 -11.766 -3.946 1.00 90.94 115 ASP A C 1
ATOM 985 O O . ASP A 1 115 ? -4.359 -12.316 -5.038 1.00 90.94 115 ASP A O 1
ATOM 989 N N . SER A 1 116 ? -5.237 -10.710 -3.739 1.00 91.06 116 SER A N 1
ATOM 990 C CA . SER A 1 116 ? -6.108 -10.149 -4.776 1.00 91.06 116 SER A CA 1
ATOM 991 C C . SER A 1 116 ? -5.315 -9.319 -5.781 1.00 91.06 116 SER A C 1
ATOM 993 O O . SER A 1 116 ? -4.715 -8.312 -5.400 1.00 91.06 116 SER A O 1
ATOM 995 N N . HIS A 1 117 ? -5.373 -9.692 -7.064 1.00 92.12 117 HIS A N 1
ATOM 996 C CA . HIS A 1 117 ? -4.785 -8.925 -8.168 1.00 92.12 117 HIS A CA 1
ATOM 997 C C . HIS A 1 117 ? -5.254 -7.460 -8.173 1.00 92.12 117 HIS A C 1
ATOM 999 O O . HIS A 1 117 ? -4.445 -6.563 -8.390 1.00 92.12 117 HIS A O 1
ATOM 1005 N N . GLU A 1 118 ? -6.521 -7.199 -7.841 1.00 90.44 118 GLU A N 1
ATOM 1006 C CA . GLU A 1 118 ? -7.079 -5.843 -7.770 1.00 90.44 118 GLU A CA 1
ATOM 1007 C C . GLU A 1 118 ? -6.319 -4.961 -6.768 1.00 90.44 118 GLU A C 1
ATOM 1009 O O . GLU A 1 118 ? -5.946 -3.834 -7.082 1.00 90.44 118 GLU A O 1
ATOM 1014 N N . HIS A 1 119 ? -5.996 -5.489 -5.583 1.00 91.31 119 HIS A N 1
ATOM 1015 C CA . HIS A 1 119 ? -5.218 -4.747 -4.588 1.00 91.31 119 HIS A CA 1
ATOM 1016 C C . HIS A 1 119 ? -3.764 -4.534 -5.017 1.00 91.31 119 HIS A C 1
ATOM 1018 O O . HIS A 1 119 ? -3.170 -3.503 -4.691 1.00 91.31 119 HIS A O 1
ATOM 1024 N N . GLN A 1 120 ? -3.179 -5.503 -5.728 1.00 94.19 120 GLN A N 1
ATOM 1025 C CA . 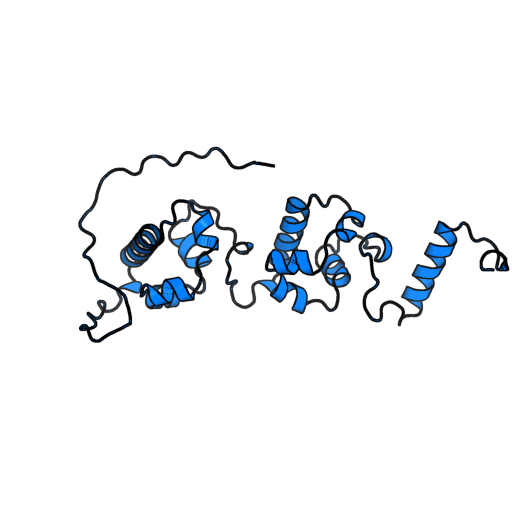GLN A 1 120 ? -1.827 -5.380 -6.274 1.00 94.19 120 GLN A CA 1
ATOM 1026 C C . GLN A 1 120 ? -1.781 -4.269 -7.330 1.00 94.19 120 GLN A C 1
ATOM 1028 O O . GLN A 1 120 ? -0.923 -3.389 -7.252 1.00 94.19 120 GLN A O 1
ATOM 1033 N N . ARG A 1 121 ? -2.746 -4.267 -8.260 1.00 94.44 121 ARG A N 1
ATOM 1034 C CA . ARG A 1 121 ? -2.898 -3.235 -9.288 1.00 94.44 121 ARG A CA 1
ATOM 1035 C C . ARG A 1 121 ? -3.153 -1.866 -8.686 1.00 94.44 121 ARG A C 1
ATOM 1037 O O . ARG A 1 121 ? -2.403 -0.943 -8.978 1.00 94.44 121 ARG A O 1
ATOM 1044 N N . LEU A 1 122 ? -4.109 -1.750 -7.767 1.00 92.38 122 LEU A N 1
ATOM 1045 C CA . LEU A 1 122 ? -4.426 -0.482 -7.112 1.00 92.38 122 LEU A CA 1
ATOM 1046 C C . LEU A 1 122 ? -3.194 0.139 -6.430 1.00 92.38 122 LEU A C 1
ATOM 1048 O O . LEU A 1 122 ? -3.008 1.354 -6.457 1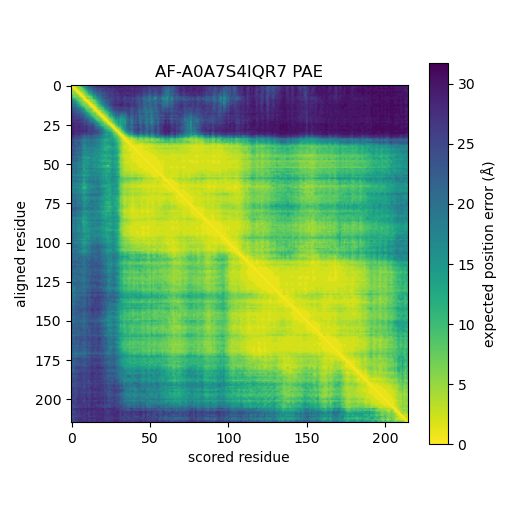.00 92.38 122 LEU A O 1
ATOM 1052 N N . PHE A 1 123 ? -2.325 -0.686 -5.842 1.00 94.25 123 PHE A N 1
ATOM 1053 C CA . PHE A 1 123 ? -1.072 -0.220 -5.255 1.00 94.25 123 PHE A CA 1
ATOM 1054 C C . PHE A 1 123 ? -0.087 0.319 -6.303 1.00 94.25 123 PHE A C 1
ATOM 1056 O O . PHE A 1 123 ? 0.483 1.396 -6.116 1.00 94.25 123 PHE A O 1
ATOM 1063 N N . PHE A 1 124 ? 0.115 -0.399 -7.409 1.00 94.31 124 PHE A N 1
ATOM 1064 C CA . PHE A 1 124 ? 1.001 0.068 -8.478 1.00 94.31 124 PHE A CA 1
ATOM 1065 C C . PHE A 1 124 ? 0.431 1.289 -9.214 1.00 94.31 124 PHE A C 1
ATOM 1067 O O . PHE A 1 124 ? 1.198 2.194 -9.537 1.00 94.31 124 PHE A O 1
ATOM 1074 N N . ASP A 1 125 ? -0.889 1.398 -9.364 1.00 93.94 125 ASP A N 1
ATOM 1075 C CA . ASP A 1 125 ? -1.556 2.575 -9.934 1.00 93.94 125 ASP A CA 1
ATOM 1076 C C . ASP A 1 125 ? -1.386 3.814 -9.045 1.00 93.94 125 ASP A C 1
ATOM 1078 O O . ASP A 1 125 ? -1.169 4.927 -9.535 1.00 93.94 125 ASP A O 1
ATOM 1082 N N . GLN A 1 126 ? -1.405 3.634 -7.720 1.00 92.50 126 GLN A N 1
ATOM 1083 C CA . GLN A 1 126 ? -1.077 4.705 -6.777 1.00 92.50 126 GLN A CA 1
ATOM 1084 C C . GLN A 1 126 ? 0.372 5.163 -6.916 1.00 92.50 126 GLN A C 1
ATOM 1086 O O . GLN A 1 126 ? 0.626 6.369 -6.924 1.00 92.50 126 GLN A O 1
ATOM 1091 N N . ILE A 1 127 ? 1.321 4.232 -7.066 1.00 94.38 127 ILE A N 1
ATOM 1092 C CA . ILE A 1 127 ? 2.718 4.579 -7.357 1.00 94.38 127 ILE A CA 1
ATOM 1093 C C . ILE A 1 127 ? 2.798 5.331 -8.687 1.00 94.38 127 ILE A C 1
ATOM 1095 O O . ILE A 1 127 ? 3.413 6.396 -8.743 1.00 94.38 127 ILE A O 1
ATOM 1099 N N . ALA A 1 128 ? 2.150 4.825 -9.735 1.00 94.75 128 ALA A N 1
ATOM 1100 C CA . ALA A 1 128 ? 2.181 5.443 -11.051 1.00 94.75 128 ALA A CA 1
ATOM 1101 C C . ALA A 1 128 ? 1.662 6.887 -11.005 1.00 94.75 128 ALA A C 1
ATOM 1103 O O . ALA A 1 128 ? 2.331 7.808 -11.472 1.00 94.75 128 ALA A O 1
ATOM 1104 N N . THR A 1 129 ? 0.539 7.104 -10.323 1.00 94.00 129 THR A N 1
ATOM 1105 C CA . THR A 1 129 ? -0.048 8.433 -10.117 1.00 94.00 129 THR A CA 1
ATOM 1106 C C . THR A 1 129 ? 0.880 9.342 -9.305 1.00 94.00 129 THR A C 1
ATOM 1108 O O . THR A 1 129 ? 1.174 10.468 -9.709 1.00 94.00 129 THR A O 1
ATOM 1111 N N . LYS A 1 130 ? 1.390 8.857 -8.165 1.00 93.12 130 LYS A N 1
ATOM 1112 C CA . LYS A 1 130 ? 2.212 9.646 -7.232 1.00 93.12 130 LYS A CA 1
ATOM 1113 C C . LYS A 1 130 ? 3.545 10.075 -7.843 1.00 93.12 130 LYS A C 1
ATOM 1115 O O . LYS A 1 130 ? 4.001 11.192 -7.599 1.00 93.12 130 LYS A O 1
ATOM 1120 N N . TYR A 1 131 ? 4.157 9.200 -8.636 1.00 94.38 131 TYR A N 1
ATOM 1121 C CA . TYR A 1 131 ? 5.460 9.426 -9.262 1.00 94.38 131 TYR A CA 1
ATOM 1122 C C . TYR A 1 131 ? 5.363 9.875 -10.726 1.00 94.38 131 TYR A C 1
ATOM 1124 O O . TYR A 1 131 ? 6.397 10.015 -11.379 1.00 94.38 131 TYR A O 1
ATOM 1132 N N . LYS A 1 132 ? 4.146 10.163 -11.218 1.00 95.25 132 LYS A N 1
ATOM 1133 C CA . LYS A 1 132 ? 3.873 10.619 -12.592 1.00 95.25 132 LYS A CA 1
ATOM 1134 C C . LYS A 1 132 ? 4.518 9.698 -13.634 1.00 95.25 132 LYS A C 1
ATOM 1136 O O . LYS A 1 132 ? 5.339 10.129 -14.446 1.00 95.25 132 LYS A O 1
ATOM 1141 N N . ILE A 1 133 ? 4.190 8.418 -13.529 1.00 95.06 133 ILE A N 1
ATOM 1142 C CA . ILE A 1 133 ? 4.632 7.353 -14.423 1.00 95.06 133 ILE A CA 1
ATOM 1143 C C . ILE A 1 133 ? 3.574 7.213 -15.516 1.00 95.06 133 ILE A C 1
ATOM 1145 O O . ILE A 1 133 ? 2.488 6.694 -15.262 1.00 95.06 133 ILE A O 1
ATOM 1149 N N . ASN A 1 134 ? 3.882 7.703 -16.712 1.00 92.00 134 ASN A N 1
ATOM 1150 C CA . ASN A 1 134 ? 2.959 7.725 -17.847 1.00 92.00 134 ASN A CA 1
ATOM 1151 C C . ASN A 1 134 ? 3.348 6.708 -18.930 1.00 92.00 134 ASN A C 1
ATOM 1153 O O . ASN A 1 134 ? 2.515 6.346 -19.756 1.00 92.00 134 ASN A O 1
ATOM 1157 N N . SER A 1 135 ? 4.594 6.227 -18.924 1.00 91.38 135 SER A N 1
ATOM 1158 C CA . SER A 1 135 ? 5.115 5.264 -19.899 1.00 91.38 135 SER A CA 1
ATOM 1159 C C . SER A 1 135 ? 5.789 4.059 -19.233 1.00 91.38 135 SER A C 1
ATOM 1161 O O . SER A 1 135 ? 6.003 4.025 -18.019 1.00 91.38 135 SER A O 1
ATOM 1163 N N . GLN A 1 136 ? 6.140 3.043 -20.027 1.00 88.75 136 GLN A N 1
ATOM 1164 C CA . GLN A 1 136 ? 6.951 1.924 -19.534 1.00 88.75 136 GLN A CA 1
ATOM 1165 C C . GLN A 1 136 ? 8.336 2.389 -19.080 1.00 88.75 136 GLN A C 1
ATOM 1167 O O . GLN A 1 136 ? 8.825 1.949 -18.044 1.00 88.75 136 GLN A O 1
ATOM 1172 N N . GLU A 1 137 ? 8.945 3.318 -19.816 1.00 91.06 137 GLU A N 1
ATOM 1173 C CA . GLU A 1 137 ? 10.283 3.824 -19.519 1.00 91.06 137 GLU A CA 1
ATOM 1174 C C . GLU A 1 137 ? 10.356 4.530 -18.165 1.00 91.06 137 GLU A C 1
ATOM 1176 O O . GLU A 1 137 ? 11.328 4.387 -17.419 1.00 91.06 137 GLU A O 1
ATOM 1181 N N . ASP A 1 138 ? 9.282 5.223 -17.796 1.00 93.31 138 ASP A N 1
ATOM 1182 C CA . ASP A 1 138 ? 9.178 5.905 -16.516 1.00 93.31 138 ASP A CA 1
ATOM 1183 C C . ASP A 1 138 ? 9.380 4.963 -15.321 1.00 93.31 138 ASP A C 1
ATOM 1185 O O . ASP A 1 138 ? 9.928 5.384 -14.294 1.00 93.31 138 ASP A O 1
ATOM 1189 N N . TRP A 1 139 ? 9.027 3.678 -15.458 1.00 93.44 139 TRP A N 1
ATOM 1190 C CA . TRP A 1 139 ? 9.232 2.673 -14.414 1.00 93.44 139 TRP A CA 1
ATOM 1191 C C . TRP A 1 139 ? 10.707 2.445 -14.075 1.00 93.44 139 TRP A C 1
ATOM 1193 O O . TRP A 1 139 ? 10.996 2.024 -12.950 1.00 93.44 139 TRP A O 1
ATOM 1203 N N . LYS A 1 140 ? 11.660 2.827 -14.941 1.00 91.88 140 LYS A N 1
ATOM 1204 C CA . LYS A 1 140 ? 13.101 2.831 -14.619 1.00 91.88 140 LYS A CA 1
ATOM 1205 C C . LYS A 1 140 ? 13.432 3.724 -13.426 1.00 91.88 140 LYS A C 1
ATOM 1207 O O . LYS A 1 140 ? 14.432 3.488 -12.741 1.00 91.88 140 LYS A O 1
ATOM 1212 N N . ARG A 1 141 ? 12.618 4.757 -13.181 1.00 91.44 141 ARG A N 1
ATOM 1213 C CA . ARG A 1 141 ? 12.766 5.682 -12.046 1.00 91.44 141 ARG A CA 1
ATOM 1214 C C . ARG A 1 141 ? 12.291 5.054 -10.736 1.00 91.44 141 ARG A C 1
ATOM 1216 O O . ARG A 1 141 ? 12.739 5.461 -9.666 1.00 91.44 141 ARG A O 1
ATOM 1223 N N . VAL A 1 142 ? 11.430 4.037 -10.809 1.00 92.56 142 VAL A N 1
ATOM 1224 C CA . VAL A 1 142 ? 10.878 3.347 -9.643 1.00 92.56 142 VAL A CA 1
ATOM 1225 C C . VAL A 1 142 ? 11.763 2.158 -9.265 1.00 92.56 142 VAL A C 1
ATOM 1227 O O . VAL A 1 142 ? 11.776 1.102 -9.905 1.00 92.56 142 VAL A O 1
ATOM 1230 N N . GLY A 1 143 ? 12.530 2.339 -8.193 1.00 90.31 143 GLY A N 1
ATOM 1231 C CA . GLY A 1 143 ? 13.309 1.277 -7.559 1.00 90.31 143 GLY A CA 1
ATOM 1232 C C . GLY A 1 143 ? 12.524 0.522 -6.483 1.00 90.31 143 GLY A C 1
ATOM 1233 O O . GLY A 1 143 ? 11.477 0.971 -6.015 1.00 90.31 143 GLY A O 1
ATOM 1234 N N . TYR A 1 144 ? 13.089 -0.595 -6.015 1.00 89.94 144 TYR A N 1
ATOM 1235 C CA . TYR A 1 144 ? 12.569 -1.324 -4.849 1.00 89.94 144 TYR A CA 1
ATOM 1236 C C . TYR A 1 144 ? 12.463 -0.437 -3.600 1.00 89.94 144 TYR A C 1
ATOM 1238 O O . TYR A 1 144 ? 11.544 -0.609 -2.807 1.00 89.94 144 TYR A O 1
ATOM 1246 N N . SER A 1 145 ? 13.361 0.540 -3.438 1.00 91.12 145 SER A N 1
ATOM 1247 C CA . SER A 1 145 ? 13.336 1.492 -2.321 1.00 91.12 145 SER A CA 1
ATOM 1248 C C . SER A 1 145 ? 12.051 2.322 -2.278 1.00 91.12 145 SER A C 1
ATOM 1250 O O . SER A 1 145 ? 11.493 2.512 -1.200 1.00 91.12 145 SER A O 1
ATOM 1252 N N . ILE A 1 146 ? 11.546 2.764 -3.435 1.00 92.88 146 ILE A N 1
ATOM 1253 C CA . ILE A 1 146 ? 10.271 3.484 -3.536 1.00 92.88 146 ILE A CA 1
ATOM 1254 C C . ILE A 1 146 ? 9.123 2.558 -3.140 1.00 92.88 146 ILE A C 1
ATOM 1256 O O . ILE A 1 146 ? 8.322 2.911 -2.283 1.00 92.88 146 ILE A O 1
ATOM 1260 N N . VAL A 1 147 ? 9.087 1.338 -3.679 1.00 92.19 147 VAL A N 1
ATOM 1261 C CA . VAL A 1 147 ? 8.023 0.376 -3.357 1.00 92.19 147 VAL A CA 1
ATOM 1262 C C . VAL A 1 147 ? 7.992 0.038 -1.862 1.00 92.19 147 VAL A C 1
ATOM 1264 O O . VAL A 1 147 ? 6.920 -0.018 -1.261 1.00 92.19 147 VAL A O 1
ATOM 1267 N N . ILE A 1 148 ? 9.157 -0.146 -1.236 1.00 89.94 148 ILE A N 1
ATOM 1268 C CA . ILE A 1 148 ? 9.276 -0.387 0.209 1.00 89.94 148 ILE A CA 1
ATOM 1269 C C . ILE A 1 148 ? 8.801 0.833 1.004 1.00 89.94 148 ILE A C 1
ATOM 1271 O O . ILE A 1 148 ? 8.039 0.669 1.958 1.00 89.94 148 ILE A O 1
ATOM 1275 N N . LYS A 1 149 ? 9.205 2.044 0.598 1.00 88.69 149 LYS A N 1
ATOM 1276 C CA . LYS A 1 149 ? 8.788 3.304 1.232 1.00 88.69 149 LYS A CA 1
ATOM 1277 C C . LYS A 1 149 ? 7.270 3.486 1.202 1.00 88.69 149 LYS A C 1
ATOM 1279 O O . LYS A 1 149 ? 6.698 3.939 2.187 1.00 88.69 149 LYS A O 1
ATOM 1284 N N . GLU A 1 150 ? 6.623 3.084 0.114 1.00 88.81 150 GLU A N 1
ATOM 1285 C CA . GLU A 1 150 ? 5.164 3.127 -0.031 1.00 88.81 150 GLU A CA 1
ATOM 1286 C C . GLU A 1 150 ? 4.454 1.929 0.642 1.00 88.81 150 GLU A C 1
ATOM 1288 O O . GLU A 1 150 ? 3.232 1.823 0.618 1.00 88.81 150 GLU A O 1
ATOM 1293 N N . GLY A 1 151 ? 5.191 1.021 1.295 1.00 86.25 151 GLY A N 1
ATOM 1294 C CA . GLY A 1 151 ? 4.616 -0.082 2.072 1.00 86.25 151 GLY A CA 1
ATOM 1295 C C . GLY A 1 151 ? 4.303 -1.348 1.267 1.00 86.25 151 GLY A C 1
ATOM 1296 O O . GLY A 1 151 ? 3.563 -2.212 1.750 1.00 86.25 151 GLY A O 1
ATOM 1297 N N . GLY A 1 152 ? 4.891 -1.483 0.076 1.00 90.12 152 GLY A N 1
ATOM 1298 C CA . GLY A 1 152 ? 4.767 -2.632 -0.825 1.00 90.12 152 GLY A CA 1
ATOM 1299 C C . GLY A 1 152 ? 5.704 -3.802 -0.510 1.00 90.12 152 GLY A C 1
ATOM 1300 O O . GLY A 1 152 ? 5.762 -4.756 -1.276 1.00 90.12 152 GLY A O 1
ATOM 1301 N N . THR A 1 153 ? 6.437 -3.788 0.610 1.00 89.81 153 THR A N 1
ATOM 1302 C CA . THR A 1 153 ? 7.393 -4.859 0.963 1.00 89.81 153 THR A CA 1
ATOM 1303 C C . THR A 1 153 ? 6.759 -6.251 0.950 1.00 89.81 153 THR A C 1
ATOM 1305 O O . THR A 1 153 ? 7.341 -7.197 0.428 1.00 89.81 153 THR A O 1
ATOM 1308 N N . ALA A 1 154 ? 5.559 -6.391 1.518 1.00 89.94 154 ALA A N 1
ATOM 1309 C CA . ALA A 1 154 ? 4.853 -7.671 1.554 1.00 89.94 154 ALA A CA 1
ATOM 1310 C C . ALA A 1 154 ? 4.307 -8.087 0.177 1.00 89.94 154 ALA A C 1
ATOM 1312 O O . ALA A 1 154 ? 4.218 -9.282 -0.092 1.00 89.94 154 ALA A O 1
ATOM 1313 N N . LEU A 1 155 ? 3.980 -7.117 -0.683 1.00 92.12 155 LEU A N 1
ATOM 1314 C CA . LEU A 1 155 ? 3.585 -7.367 -2.065 1.00 92.12 155 LEU A CA 1
ATOM 1315 C C . LEU A 1 155 ? 4.770 -7.895 -2.877 1.00 92.12 155 LEU A C 1
ATOM 1317 O O . LEU A 1 155 ? 4.669 -8.944 -3.500 1.00 92.12 155 LEU A O 1
ATOM 1321 N N . MET A 1 156 ? 5.923 -7.227 -2.796 1.00 92.19 156 MET A N 1
ATOM 1322 C CA . MET A 1 156 ? 7.107 -7.592 -3.579 1.00 92.19 156 MET A CA 1
ATOM 1323 C C . MET A 1 156 ? 7.659 -8.982 -3.260 1.00 92.19 156 MET A C 1
ATOM 1325 O O . MET A 1 156 ? 8.302 -9.574 -4.114 1.00 92.19 156 MET A O 1
ATOM 1329 N N . ARG A 1 157 ? 7.383 -9.541 -2.074 1.00 91.44 157 ARG A N 1
ATOM 1330 C CA . ARG A 1 157 ? 7.751 -10.929 -1.729 1.00 91.44 157 ARG A CA 1
ATOM 1331 C C . ARG A 1 157 ? 7.015 -11.990 -2.553 1.00 91.44 157 ARG A C 1
ATOM 1333 O O . ARG A 1 157 ? 7.386 -13.155 -2.486 1.00 91.44 157 ARG A O 1
ATOM 1340 N N . ARG A 1 158 ? 5.962 -11.607 -3.278 1.00 90.94 158 ARG A N 1
ATOM 1341 C CA . ARG A 1 158 ? 5.149 -12.508 -4.110 1.00 90.94 158 ARG A CA 1
ATOM 1342 C C . ARG A 1 158 ? 5.661 -12.644 -5.534 1.00 90.94 158 ARG A C 1
ATOM 1344 O O . ARG A 1 158 ? 5.187 -13.511 -6.259 1.00 90.94 158 ARG A O 1
ATOM 1351 N N . PHE A 1 159 ? 6.598 -11.790 -5.918 1.00 91.44 159 PHE A N 1
ATOM 1352 C CA . PHE A 1 159 ? 7.189 -11.777 -7.243 1.00 91.44 159 PHE A CA 1
ATOM 1353 C C . PHE A 1 159 ? 8.677 -12.079 -7.114 1.00 91.44 159 PHE A C 1
ATOM 1355 O O . PHE A 1 159 ? 9.340 -11.618 -6.182 1.00 91.44 159 PHE A O 1
ATOM 1362 N N . SER A 1 160 ? 9.213 -12.847 -8.056 1.00 88.25 160 SER A N 1
ATOM 1363 C CA . SER A 1 160 ? 10.649 -13.115 -8.134 1.00 88.25 160 SER A CA 1
ATOM 1364 C C . SER A 1 160 ? 11.430 -11.871 -8.561 1.00 88.25 160 SER A C 1
ATOM 1366 O O . SER A 1 160 ? 12.589 -11.698 -8.181 1.00 88.25 160 SER A O 1
ATOM 1368 N N . SER A 1 161 ? 10.793 -10.975 -9.322 1.00 89.25 161 SER A N 1
ATOM 1369 C CA . SER A 1 161 ? 11.408 -9.753 -9.829 1.00 89.25 161 SER A CA 1
ATOM 1370 C C . SER A 1 161 ? 10.406 -8.606 -9.975 1.00 89.25 161 SER A C 1
ATOM 1372 O O . SER A 1 161 ? 9.193 -8.800 -9.969 1.00 89.25 161 SER A O 1
ATOM 1374 N N . PHE A 1 162 ? 10.925 -7.382 -10.116 1.00 91.12 162 PHE A N 1
ATOM 1375 C CA . PHE A 1 162 ? 10.091 -6.203 -10.354 1.00 91.12 162 PHE A CA 1
ATOM 1376 C C . PHE A 1 162 ? 9.368 -6.300 -11.702 1.00 91.12 162 PHE A C 1
ATOM 1378 O O . PHE A 1 162 ? 8.201 -5.941 -11.786 1.00 91.12 162 PHE A O 1
ATOM 1385 N N . ILE A 1 163 ? 10.043 -6.785 -12.748 1.00 91.12 163 ILE A N 1
ATOM 1386 C CA . ILE A 1 163 ? 9.425 -6.866 -14.075 1.00 91.12 163 ILE A CA 1
ATOM 1387 C C . ILE A 1 163 ? 8.295 -7.897 -14.108 1.00 91.12 163 ILE A C 1
ATOM 1389 O O . ILE A 1 163 ? 7.226 -7.571 -14.598 1.00 91.12 163 ILE A O 1
ATOM 1393 N N . GLU A 1 164 ? 8.460 -9.045 -13.441 1.00 91.56 164 GLU A N 1
ATOM 1394 C CA . GLU A 1 164 ? 7.376 -10.026 -13.285 1.00 91.56 164 GLU A CA 1
ATOM 1395 C C . GLU A 1 164 ? 6.166 -9.411 -12.565 1.00 91.56 164 GLU A C 1
ATOM 1397 O O . GLU A 1 164 ? 5.020 -9.703 -12.901 1.00 91.56 164 GLU A O 1
ATOM 1402 N N . ALA A 1 165 ? 6.402 -8.540 -11.575 1.00 93.69 165 ALA A N 1
ATOM 1403 C CA . ALA A 1 165 ? 5.317 -7.812 -10.927 1.00 93.69 165 ALA A CA 1
ATOM 1404 C C . ALA A 1 165 ? 4.576 -6.914 -11.928 1.00 93.69 165 ALA A C 1
ATOM 1406 O O . ALA A 1 165 ? 3.352 -6.922 -11.945 1.00 93.69 165 ALA A O 1
ATOM 1407 N N . LEU A 1 166 ? 5.295 -6.177 -12.779 1.00 93.81 166 LEU A N 1
ATOM 1408 C CA . LEU A 1 166 ? 4.692 -5.309 -13.795 1.00 93.81 166 LEU A CA 1
ATOM 1409 C C . LEU A 1 166 ? 3.915 -6.104 -14.851 1.00 93.81 166 LEU A C 1
ATOM 1411 O O . LEU A 1 166 ? 2.779 -5.742 -15.140 1.00 93.81 166 LEU A O 1
ATOM 1415 N N . GLU A 1 167 ? 4.476 -7.203 -15.351 1.00 93.06 167 GLU A N 1
ATOM 1416 C CA . GLU A 1 167 ? 3.833 -8.103 -16.318 1.00 93.06 167 GLU A CA 1
ATOM 1417 C C . GLU A 1 167 ? 2.548 -8.713 -15.759 1.00 93.06 167 GLU A C 1
ATOM 1419 O O . GLU A 1 167 ? 1.505 -8.691 -16.407 1.00 93.06 167 GLU A O 1
ATOM 1424 N N . ARG A 1 168 ? 2.590 -9.218 -14.520 1.00 94.19 168 ARG A N 1
ATOM 1425 C CA . ARG A 1 168 ? 1.404 -9.806 -13.887 1.00 94.19 168 ARG A CA 1
ATOM 1426 C C . ARG A 1 168 ? 0.359 -8.779 -13.503 1.00 94.19 168 ARG A C 1
ATOM 1428 O O . ARG A 1 168 ? -0.820 -9.117 -13.487 1.00 94.19 168 ARG A O 1
ATOM 1435 N N . ILE A 1 169 ? 0.775 -7.575 -13.116 1.00 95.31 169 ILE A N 1
ATOM 1436 C CA . ILE A 1 169 ? -0.145 -6.524 -12.685 1.00 95.31 169 ILE A CA 1
ATOM 1437 C C . ILE A 1 169 ? -0.785 -5.844 -13.886 1.00 95.31 169 ILE A C 1
ATOM 1439 O O . ILE A 1 169 ? -1.978 -5.574 -13.820 1.00 95.31 169 ILE A O 1
ATOM 1443 N N . TYR A 1 170 ? -0.038 -5.635 -14.969 1.00 94.56 170 TYR A N 1
ATOM 1444 C CA . TYR A 1 170 ? -0.479 -5.006 -16.212 1.00 94.56 170 TYR A CA 1
ATOM 1445 C C . TYR A 1 170 ? -0.349 -5.973 -17.405 1.00 94.56 170 TYR A C 1
ATOM 1447 O O . TYR A 1 170 ? 0.467 -5.706 -18.292 1.00 94.56 170 TYR A O 1
ATOM 1455 N N . PRO A 1 171 ? -1.113 -7.086 -17.444 1.00 93.56 171 PRO A N 1
ATOM 1456 C CA . PRO A 1 171 ? -1.026 -8.078 -18.519 1.00 93.56 171 PRO A CA 1
ATOM 1457 C C . PRO A 1 171 ? -1.475 -7.537 -19.882 1.00 93.56 171 PRO A C 1
ATOM 1459 O O . PRO A 1 171 ? -1.144 -8.108 -20.913 1.00 93.56 171 PRO A O 1
ATOM 1462 N N . GLU A 1 172 ? -2.217 -6.429 -19.902 1.00 92.06 172 GLU A N 1
ATOM 1463 C CA . GLU A 1 172 ? -2.616 -5.714 -21.113 1.00 92.06 172 GLU A CA 1
ATOM 1464 C C . GLU A 1 172 ? -1.465 -4.948 -21.783 1.00 92.06 172 GLU A C 1
ATOM 1466 O O . GLU A 1 172 ? -1.651 -4.393 -22.865 1.00 92.06 172 GLU A O 1
ATOM 1471 N N . LYS A 1 173 ? -0.298 -4.861 -21.134 1.00 89.75 173 LYS A N 1
ATOM 1472 C CA . LYS A 1 173 ? 0.883 -4.173 -21.659 1.00 89.75 173 LYS A CA 1
ATOM 1473 C C . LYS A 1 173 ? 1.957 -5.187 -22.017 1.00 89.75 173 LYS A C 1
ATOM 1475 O O . LYS A 1 173 ? 2.328 -6.025 -21.200 1.00 89.75 173 LYS A O 1
ATOM 1480 N N . GLU A 1 174 ? 2.525 -5.037 -23.205 1.00 87.44 174 GLU A N 1
ATOM 1481 C CA . GLU A 1 174 ? 3.730 -5.764 -23.595 1.00 87.44 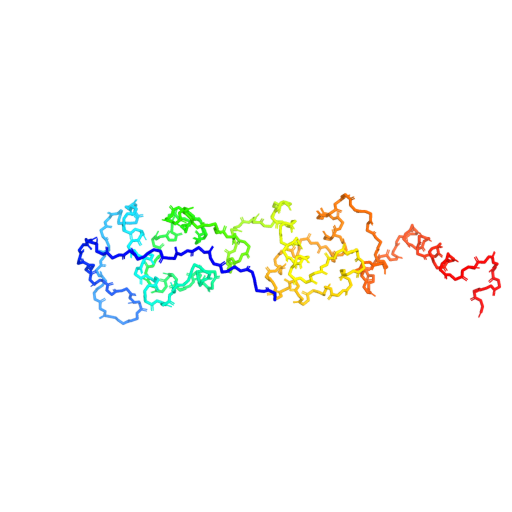174 GLU A CA 1
ATOM 1482 C C . GLU A 1 174 ? 4.945 -5.103 -22.949 1.00 87.44 174 GLU A C 1
ATOM 1484 O O . GLU A 1 174 ? 5.351 -4.009 -23.343 1.00 87.44 174 GLU A O 1
ATOM 1489 N N . TRP A 1 175 ? 5.490 -5.729 -21.908 1.00 87.88 175 TRP A N 1
ATOM 1490 C CA . TRP A 1 175 ? 6.614 -5.177 -21.162 1.00 87.88 175 TRP A CA 1
ATOM 1491 C C . TRP A 1 175 ? 7.943 -5.527 -21.807 1.00 87.88 175 TRP A C 1
ATOM 1493 O O . TRP A 1 175 ? 8.332 -6.689 -21.878 1.00 87.88 175 TRP A O 1
ATOM 1503 N N . ASP A 1 176 ? 8.700 -4.498 -22.170 1.00 85.06 176 ASP A N 1
ATOM 1504 C CA . ASP A 1 176 ? 10.096 -4.671 -22.540 1.00 85.06 176 ASP A CA 1
ATOM 1505 C C . ASP A 1 176 ? 10.991 -4.394 -21.327 1.00 85.06 176 ASP A C 1
ATOM 1507 O O . ASP A 1 176 ? 11.078 -3.267 -20.827 1.00 85.06 176 ASP A O 1
ATOM 1511 N N . VAL A 1 177 ? 11.702 -5.424 -20.861 1.00 85.62 177 VAL A N 1
ATOM 1512 C CA . VAL A 1 177 ? 12.576 -5.351 -19.679 1.00 85.62 177 VAL A CA 1
ATOM 1513 C C . VAL A 1 177 ? 13.636 -4.255 -19.808 1.00 85.62 177 VAL A C 1
ATOM 1515 O O . VAL A 1 177 ? 13.912 -3.552 -18.834 1.00 85.62 177 VAL A O 1
ATOM 1518 N N . SER A 1 178 ? 14.200 -4.072 -21.003 1.00 83.56 178 SER A N 1
ATOM 1519 C CA . SER A 1 178 ? 15.239 -3.072 -21.283 1.00 83.56 178 SER A CA 1
ATOM 1520 C C . SER A 1 178 ? 14.690 -1.640 -21.320 1.00 83.56 178 SER A C 1
ATOM 1522 O O . SER A 1 178 ? 15.401 -0.669 -21.035 1.00 83.56 178 SER A O 1
ATOM 1524 N N . VAL A 1 179 ? 13.399 -1.495 -21.636 1.00 86.00 179 VAL A N 1
ATOM 1525 C CA . VAL A 1 179 ? 12.697 -0.209 -21.597 1.00 86.00 179 VAL A CA 1
ATOM 1526 C C . VAL A 1 179 ? 12.238 0.095 -20.179 1.00 86.00 179 VAL A C 1
ATOM 1528 O O . VAL A 1 179 ? 12.451 1.207 -19.708 1.00 86.00 179 VAL A O 1
ATOM 1531 N N . ALA A 1 180 ? 11.671 -0.878 -19.470 1.00 86.50 180 ALA A N 1
ATOM 1532 C CA . ALA A 1 180 ? 11.026 -0.660 -18.181 1.00 86.50 180 ALA A CA 1
ATOM 1533 C C . ALA A 1 180 ? 11.980 -0.693 -16.979 1.00 86.50 180 ALA A C 1
ATOM 1535 O O . ALA A 1 180 ? 11.694 -0.085 -15.941 1.00 86.50 180 ALA A O 1
ATOM 1536 N N . ARG A 1 181 ? 13.114 -1.400 -17.071 1.00 90.19 181 ARG A N 1
ATOM 1537 C CA . ARG A 1 181 ? 14.068 -1.575 -15.963 1.00 90.19 181 ARG A CA 1
ATOM 1538 C C . ARG A 1 181 ? 15.479 -1.150 -16.367 1.00 90.19 181 ARG A C 1
ATOM 1540 O O . ARG A 1 181 ? 15.875 -1.226 -17.519 1.00 90.19 181 ARG A O 1
ATOM 1547 N N . LYS A 1 182 ? 16.264 -0.704 -15.378 1.00 84.69 182 LYS A N 1
ATOM 1548 C CA . LYS A 1 182 ? 17.700 -0.405 -15.554 1.00 84.69 182 LYS A CA 1
ATOM 1549 C C . LYS A 1 182 ? 18.578 -1.656 -15.534 1.00 84.69 182 LYS A C 1
ATOM 1551 O O . LYS A 1 182 ? 19.687 -1.638 -16.044 1.00 84.69 182 LYS A O 1
ATOM 1556 N N . GLN A 1 183 ? 18.111 -2.701 -14.863 1.00 83.44 183 GLN A N 1
ATOM 1557 C CA . GLN A 1 183 ? 18.840 -3.944 -14.663 1.00 83.44 183 GLN A CA 1
ATOM 1558 C C . GLN A 1 183 ? 17.921 -5.099 -15.020 1.00 83.44 183 GLN A C 1
ATOM 1560 O O . GLN A 1 183 ? 16.744 -5.096 -14.640 1.00 83.44 183 GLN A O 1
ATOM 1565 N N . TYR A 1 184 ? 18.478 -6.085 -15.713 1.00 84.69 184 TYR A N 1
ATOM 1566 C CA . TYR A 1 184 ? 17.780 -7.326 -15.993 1.00 84.69 184 TYR A CA 1
ATOM 1567 C C . TYR A 1 184 ? 17.605 -8.140 -14.705 1.00 84.69 184 TYR A C 1
ATOM 1569 O O . TYR A 1 184 ? 18.498 -8.144 -13.849 1.00 84.69 184 TYR A O 1
ATOM 1577 N N . PRO A 1 185 ? 16.471 -8.842 -14.544 1.00 83.81 185 PRO A N 1
ATOM 1578 C CA . PRO A 1 185 ? 16.285 -9.780 -13.450 1.00 83.81 185 PRO A CA 1
ATOM 1579 C C . PRO A 1 185 ? 17.396 -10.825 -13.392 1.00 83.81 185 PRO A C 1
ATOM 1581 O O . PRO A 1 185 ? 17.963 -11.239 -14.409 1.00 83.81 185 PRO A O 1
ATOM 1584 N N . LYS A 1 186 ? 17.672 -11.320 -12.185 1.00 83.25 186 LYS A N 1
ATOM 1585 C CA . LYS A 1 186 ? 18.624 -12.413 -12.005 1.00 83.25 186 LYS A CA 1
ATOM 1586 C C . LYS A 1 186 ? 18.158 -13.634 -12.800 1.00 83.25 186 LYS A C 1
ATOM 1588 O O . LYS A 1 186 ? 17.065 -14.138 -12.581 1.00 83.25 186 LYS A O 1
ATOM 1593 N N . GLY A 1 187 ? 19.022 -14.128 -13.684 1.00 82.75 187 GLY A N 1
ATOM 1594 C CA . GLY A 1 187 ? 18.725 -15.296 -14.511 1.00 82.75 187 GLY A CA 1
ATOM 1595 C C . GLY A 1 187 ? 17.898 -15.009 -15.765 1.00 82.75 187 GLY A C 1
ATOM 1596 O O . GLY A 1 187 ? 17.538 -15.967 -16.436 1.00 82.75 187 GLY A O 1
ATOM 1597 N N . TYR A 1 188 ? 17.651 -13.739 -16.112 1.00 83.00 188 TYR A N 1
ATOM 1598 C CA . TYR A 1 188 ? 16.951 -13.355 -17.346 1.00 83.00 188 TYR A CA 1
ATOM 1599 C C . TYR A 1 188 ? 17.575 -14.002 -18.593 1.00 83.00 188 TYR A C 1
ATOM 1601 O O . TYR A 1 188 ? 16.893 -14.650 -19.372 1.00 83.00 188 TYR A O 1
ATOM 1609 N N . PHE A 1 189 ? 18.903 -13.954 -18.711 1.00 85.25 189 PHE A N 1
ATOM 1610 C CA . PHE A 1 189 ? 19.644 -14.556 -19.825 1.00 85.25 189 PHE A CA 1
ATOM 1611 C C . PHE A 1 189 ? 19.880 -16.069 -19.692 1.00 85.25 189 PHE A C 1
ATOM 1613 O O . PHE A 1 189 ? 20.792 -16.596 -20.321 1.00 85.25 189 PHE A O 1
ATOM 1620 N N . ARG A 1 190 ? 19.123 -16.796 -18.859 1.00 86.06 190 ARG A N 1
ATOM 1621 C CA . ARG A 1 190 ? 19.248 -18.266 -18.789 1.00 86.06 190 ARG A CA 1
ATOM 1622 C C . ARG A 1 190 ? 18.565 -18.966 -19.955 1.00 86.06 190 ARG A C 1
ATOM 1624 O O . ARG A 1 190 ? 18.960 -20.078 -20.288 1.00 86.06 190 ARG A O 1
ATOM 1631 N N . THR A 1 191 ? 17.546 -18.348 -20.545 1.00 84.75 191 THR A N 1
ATOM 1632 C CA . THR A 1 191 ? 16.829 -18.923 -21.682 1.00 84.75 191 THR A CA 1
ATOM 1633 C C . THR A 1 191 ? 17.427 -18.424 -22.989 1.00 84.75 191 THR A C 1
ATOM 1635 O O . THR A 1 191 ? 17.807 -17.260 -23.126 1.00 84.75 191 THR A O 1
ATOM 1638 N N . LEU A 1 192 ? 17.499 -19.322 -23.970 1.00 85.19 192 LEU A N 1
ATOM 1639 C CA . LEU A 1 192 ? 18.007 -19.003 -25.303 1.00 85.19 192 LEU A CA 1
ATOM 1640 C C . LEU A 1 192 ? 17.109 -17.976 -26.016 1.00 85.19 192 LEU A C 1
ATOM 1642 O O . LEU A 1 192 ? 17.585 -17.154 -26.789 1.00 85.19 192 LEU A O 1
ATOM 1646 N N . GLU A 1 193 ? 15.811 -17.999 -25.716 1.00 84.44 193 GLU A N 1
ATOM 1647 C CA . GLU A 1 193 ? 14.821 -17.041 -26.208 1.00 84.44 193 GLU A CA 1
ATOM 1648 C C . GLU A 1 193 ? 15.107 -15.615 -25.719 1.00 84.44 193 GLU A C 1
ATOM 1650 O O . GLU A 1 193 ? 15.209 -14.702 -26.534 1.00 84.44 193 GLU A O 1
ATOM 1655 N N . ALA A 1 194 ? 15.348 -15.425 -24.415 1.00 83.06 194 ALA A N 1
ATOM 1656 C CA . ALA A 1 194 ? 15.672 -14.110 -23.860 1.00 83.06 194 ALA A CA 1
ATOM 1657 C C . ALA A 1 194 ? 17.015 -13.574 -24.381 1.00 83.06 194 ALA A C 1
ATOM 1659 O O . ALA A 1 194 ? 17.161 -12.371 -24.603 1.00 83.06 194 ALA A O 1
ATOM 1660 N N . GLN A 1 195 ? 17.991 -14.462 -24.601 1.00 85.19 195 GLN A N 1
ATOM 1661 C CA . GLN A 1 195 ? 19.262 -14.104 -25.235 1.00 85.19 195 GLN A CA 1
ATOM 1662 C C . GLN A 1 195 ? 19.055 -13.634 -26.681 1.00 85.19 195 GLN A C 1
ATOM 1664 O O . GLN A 1 195 ? 19.553 -12.572 -27.047 1.00 85.19 195 GLN A O 1
ATOM 1669 N N . ARG A 1 196 ? 18.298 -14.391 -27.490 1.00 85.56 196 ARG A N 1
ATOM 1670 C CA . ARG A 1 196 ? 17.997 -14.041 -28.889 1.00 85.56 196 ARG A CA 1
ATOM 1671 C C . ARG A 1 196 ? 17.247 -12.719 -28.994 1.00 85.56 196 ARG A C 1
ATOM 1673 O O . ARG A 1 196 ? 17.721 -11.830 -29.689 1.00 85.56 196 ARG A O 1
ATOM 1680 N N . ALA A 1 197 ? 16.168 -12.556 -28.229 1.00 84.44 197 ALA A N 1
ATOM 1681 C CA . ALA A 1 197 ? 15.381 -11.324 -28.212 1.00 84.44 197 ALA A CA 1
ATOM 1682 C C . ALA A 1 197 ? 16.238 -10.097 -27.856 1.00 84.44 197 ALA A C 1
ATOM 1684 O O . ALA A 1 197 ? 16.113 -9.039 -28.469 1.00 84.44 197 ALA A O 1
ATOM 1685 N N . HIS A 1 198 ? 17.158 -10.239 -26.896 1.00 84.44 198 HIS A N 1
ATOM 1686 C CA . HIS A 1 198 ? 18.075 -9.159 -26.544 1.00 84.44 198 HIS A CA 1
ATOM 1687 C C . HIS A 1 198 ? 19.073 -8.832 -27.664 1.00 84.44 198 HIS A C 1
ATOM 1689 O O . HIS A 1 198 ? 19.311 -7.658 -27.942 1.00 84.44 198 HIS A O 1
ATOM 1695 N N . LEU A 1 199 ? 19.640 -9.849 -28.319 1.00 85.25 199 LEU A N 1
ATOM 1696 C CA . LEU A 1 199 ? 20.570 -9.660 -29.434 1.00 85.25 199 LEU A CA 1
ATOM 1697 C C . LEU A 1 199 ? 19.894 -9.039 -30.657 1.00 85.25 199 LEU A C 1
ATOM 1699 O O . LEU A 1 199 ? 20.475 -8.152 -31.275 1.00 85.25 199 LEU A O 1
ATOM 1703 N N . ASP A 1 200 ? 18.684 -9.474 -31.002 1.00 86.62 200 ASP A N 1
ATOM 1704 C CA . ASP A 1 200 ? 17.934 -8.903 -32.124 1.00 86.62 200 ASP A CA 1
ATOM 1705 C C . ASP A 1 200 ? 17.617 -7.427 -31.877 1.00 86.62 200 ASP A C 1
ATOM 1707 O O . ASP A 1 200 ? 17.767 -6.601 -32.776 1.00 86.62 200 ASP A O 1
ATOM 1711 N N . LYS A 1 201 ? 17.336 -7.065 -30.623 1.00 83.00 201 LYS A N 1
ATOM 1712 C CA . LYS A 1 201 ? 17.184 -5.668 -30.233 1.00 83.00 201 LYS A CA 1
ATOM 1713 C C . LYS A 1 201 ? 18.480 -4.861 -30.353 1.00 83.00 201 LYS A C 1
ATOM 1715 O O . LYS A 1 201 ? 18.442 -3.727 -30.822 1.00 83.00 201 LYS A O 1
ATOM 1720 N N . LEU A 1 202 ? 19.628 -5.417 -29.954 1.00 84.69 202 LEU A N 1
ATOM 1721 C CA . LEU A 1 202 ? 20.923 -4.749 -30.146 1.00 84.69 202 LEU A CA 1
ATOM 1722 C C . LEU A 1 202 ? 21.227 -4.534 -31.632 1.00 84.69 202 LEU A C 1
ATOM 1724 O O . LEU A 1 202 ? 21.718 -3.468 -31.995 1.00 84.69 202 LEU A O 1
ATOM 1728 N N . LYS A 1 203 ? 20.888 -5.501 -32.495 1.00 85.75 203 LYS A N 1
ATOM 1729 C CA . LYS A 1 203 ? 21.038 -5.336 -33.948 1.00 85.75 203 LYS A CA 1
ATOM 1730 C C . LYS A 1 203 ? 20.214 -4.170 -34.471 1.00 85.75 203 LYS A C 1
ATOM 1732 O O . LYS A 1 203 ? 20.738 -3.373 -35.237 1.00 85.75 203 LYS A O 1
ATOM 1737 N N . GLU A 1 204 ? 18.959 -4.063 -34.043 1.00 85.12 204 GLU A N 1
ATOM 1738 C CA . GLU A 1 204 ? 18.071 -2.972 -34.444 1.00 85.12 204 GLU A CA 1
ATOM 1739 C C . GLU A 1 204 ? 18.570 -1.614 -33.928 1.00 85.12 204 GLU A C 1
ATOM 1741 O O . GLU A 1 204 ? 18.651 -0.653 -34.688 1.00 85.12 204 GLU A O 1
ATOM 1746 N N . GLN A 1 205 ? 18.977 -1.541 -32.656 1.00 82.81 205 GLN A N 1
ATOM 1747 C CA . GLN A 1 205 ? 19.468 -0.303 -32.039 1.00 82.81 205 GLN A CA 1
ATOM 1748 C C . GLN A 1 205 ? 20.763 0.223 -32.667 1.00 82.81 205 GLN A C 1
ATOM 1750 O O . GLN A 1 205 ? 20.983 1.434 -32.674 1.00 82.81 205 GLN A O 1
ATOM 1755 N N . HIS A 1 206 ? 21.614 -0.671 -33.168 1.00 83.75 206 HIS A N 1
ATOM 1756 C CA . HIS A 1 206 ? 22.923 -0.333 -33.724 1.00 83.75 206 HIS A CA 1
ATOM 1757 C C . HIS A 1 206 ? 22.998 -0.489 -35.255 1.00 83.75 206 HIS A C 1
ATOM 1759 O O . HI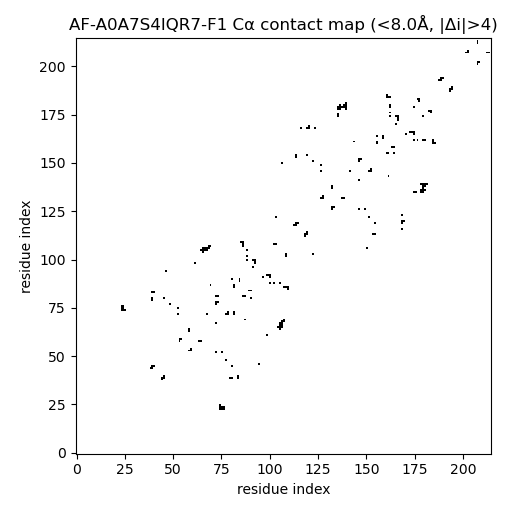S A 1 206 ? 24.089 -0.385 -35.808 1.00 83.75 206 HIS A O 1
ATOM 1765 N N . ASP A 1 207 ? 21.865 -0.726 -35.933 1.00 82.75 207 ASP A N 1
ATOM 1766 C CA . ASP A 1 207 ? 21.773 -0.998 -37.382 1.00 82.75 207 ASP A CA 1
ATOM 1767 C C . ASP A 1 207 ? 22.807 -2.035 -37.874 1.00 82.75 207 ASP A C 1
ATOM 1769 O O . ASP A 1 207 ? 23.400 -1.909 -38.948 1.00 82.75 207 ASP A O 1
ATOM 1773 N N . ILE A 1 208 ? 23.050 -3.072 -37.066 1.00 80.94 208 ILE A N 1
ATOM 1774 C CA . ILE A 1 208 ? 24.059 -4.098 -37.349 1.00 80.94 208 ILE A CA 1
ATOM 1775 C C . ILE A 1 208 ? 23.528 -5.024 -38.444 1.00 80.94 208 ILE A C 1
ATOM 1777 O O . ILE A 1 208 ? 22.616 -5.826 -38.219 1.00 80.94 208 ILE A O 1
ATOM 1781 N N . LYS A 1 209 ? 24.133 -4.943 -39.631 1.00 79.31 209 LYS A N 1
ATOM 1782 C CA . LYS A 1 209 ? 23.728 -5.713 -40.820 1.00 79.31 209 LYS A CA 1
ATOM 1783 C C . LYS A 1 209 ? 24.676 -6.863 -41.120 1.00 79.31 209 LYS A C 1
ATOM 1785 O O . LYS A 1 209 ? 24.278 -7.828 -41.775 1.00 79.31 209 LYS A O 1
ATOM 1790 N N . LYS A 1 210 ? 25.931 -6.774 -40.677 1.00 79.56 210 LYS A N 1
ATOM 1791 C CA . LYS A 1 210 ? 26.986 -7.744 -40.981 1.00 79.56 210 LYS A CA 1
ATOM 1792 C C . LYS A 1 210 ? 27.746 -8.138 -39.722 1.00 79.56 210 LYS A C 1
ATOM 1794 O O . LYS A 1 210 ? 27.812 -7.408 -38.743 1.00 79.56 210 LYS A O 1
ATOM 1799 N N . HIS A 1 211 ? 28.360 -9.319 -39.764 1.00 70.44 211 HIS A N 1
ATOM 1800 C CA . HIS A 1 211 ? 29.165 -9.836 -38.654 1.00 70.44 211 HIS A CA 1
ATOM 1801 C C . HIS A 1 211 ? 30.326 -8.894 -38.274 1.00 70.44 211 HIS A C 1
ATOM 1803 O O . HIS A 1 211 ? 30.706 -8.830 -37.111 1.00 70.44 211 HIS A O 1
ATOM 1809 N N . SER A 1 212 ? 30.862 -8.138 -39.239 1.00 76.69 212 SER A N 1
ATOM 1810 C CA . SER A 1 212 ? 31.905 -7.124 -39.027 1.00 76.69 212 SER A CA 1
ATOM 1811 C C . SER A 1 212 ? 31.501 -6.007 -38.070 1.00 76.69 212 SER A C 1
ATOM 1813 O O . SER A 1 212 ? 32.369 -5.411 -37.451 1.00 76.69 212 SER A O 1
ATOM 1815 N N . ASP A 1 213 ? 30.204 -5.739 -37.931 1.00 74.56 213 ASP A N 1
ATOM 1816 C CA . ASP A 1 213 ? 29.706 -4.589 -37.170 1.00 74.56 213 ASP A CA 1
ATOM 1817 C C . ASP A 1 213 ? 29.688 -4.875 -35.652 1.00 74.56 213 ASP A C 1
ATOM 1819 O O . ASP A 1 213 ? 29.375 -4.002 -34.851 1.00 74.56 213 ASP A O 1
ATOM 1823 N N . TRP A 1 214 ? 30.031 -6.108 -35.255 1.00 68.12 214 TRP A N 1
ATOM 1824 C CA . TRP A 1 214 ? 30.214 -6.532 -33.861 1.00 68.12 214 TRP A CA 1
ATOM 1825 C C . TRP A 1 214 ? 31.657 -6.378 -33.352 1.00 68.12 214 TRP A C 1
ATOM 1827 O O . TRP A 1 214 ? 31.921 -6.727 -32.200 1.00 68.12 214 TRP A O 1
ATOM 1837 N N . SER A 1 215 ? 32.583 -5.948 -34.217 1.00 60.72 215 SER A N 1
ATOM 1838 C CA . SER A 1 215 ? 34.026 -5.828 -33.934 1.00 60.72 215 SER A CA 1
ATOM 1839 C C . SER A 1 215 ? 34.382 -4.424 -33.460 1.00 60.72 215 SER A C 1
ATOM 1841 O O . SER A 1 215 ? 35.193 -4.325 -32.515 1.00 60.72 215 SER A O 1
#

pLDDT: mean 81.06, std 18.65, range [28.38, 95.31]

Sequence (215 aa):
FDMLRRVGWGYFDSFYPVVCSLRYCSTGNASKKQLPRNYWKDKGNQRGFLEKFRTERKLDHPNDWYTVKWQDLRQSGGLGLLKEYPTLCAALQYHYPDIKWNPLLFVRKPRNFWDSHEHQRLFFDQIATKYKINSQEDWKRVGYSIVIKEGGTALMRRFSSFIEALERIYPEKEWDVSVARKQYPKGYFRTLEAQRAHLDKLKEQHDIKKHSDWS

Secondary structure (DSSP, 8-state):
--------------------------SS-----PPPTTGGGSHHHHHHHHHHHHHHTT--SGGGGGG--HHHHHHTTTTTHHHH-SSHHHHHHHH-TTS---GGGSSSPPTTGGGSHHHHHHHHHHHHHHTT--STGGGGG--HHHHHHTT-HHHHTTSSSHHHHHHHH-TTS---HHHH-SSPPTTGGGSHHHHHHHHHHHHHHTT--SGGGG-